Protein AF-A0A7C4EI95-F1 (afdb_monomer_lite)

pLDDT: mean 80.95, std 16.55, range [37.75, 97.25]

Structure (mmCIF, N/CA/C/O backbone):
data_AF-A0A7C4EI95-F1
#
_entry.id   AF-A0A7C4EI95-F1
#
loop_
_atom_site.group_PDB
_atom_site.id
_atom_site.type_symbol
_atom_site.label_atom_id
_atom_site.label_alt_id
_atom_site.label_comp_id
_atom_site.label_asym_id
_atom_site.label_entity_id
_atom_site.label_seq_id
_atom_site.pdbx_PDB_ins_code
_atom_site.Cartn_x
_atom_site.Cartn_y
_atom_site.Cartn_z
_atom_site.occupancy
_atom_site.B_iso_or_equiv
_atom_site.auth_seq_id
_atom_site.auth_comp_id
_atom_site.auth_asym_id
_atom_site.auth_atom_id
_atom_site.pdbx_PDB_model_num
ATOM 1 N N . MET A 1 1 ? -54.968 -6.317 -28.039 1.00 40.84 1 MET A N 1
ATOM 2 C CA . MET A 1 1 ? -53.925 -7.287 -27.626 1.00 40.84 1 MET A CA 1
ATOM 3 C C . MET A 1 1 ? -52.625 -6.511 -27.409 1.00 40.84 1 MET A C 1
ATOM 5 O O . MET A 1 1 ? -51.935 -6.241 -28.371 1.00 40.84 1 MET A O 1
ATOM 9 N N . LYS A 1 2 ? -52.427 -5.801 -26.291 1.00 43.09 2 LYS A N 1
ATOM 10 C CA . LYS A 1 2 ? -51.766 -6.237 -25.038 1.00 43.09 2 LYS A CA 1
ATOM 11 C C . LYS A 1 2 ? -50.598 -7.217 -25.236 1.00 43.09 2 LYS A C 1
ATOM 13 O O . LYS A 1 2 ? -50.858 -8.403 -25.392 1.00 43.09 2 LYS A O 1
ATOM 18 N N . ARG A 1 3 ? -49.360 -6.718 -25.098 1.00 42.88 3 ARG A N 1
ATOM 19 C CA . ARG A 1 3 ? -48.280 -7.311 -24.280 1.00 42.88 3 ARG A CA 1
ATOM 20 C C . ARG A 1 3 ? -47.162 -6.278 -24.051 1.00 42.88 3 ARG A C 1
ATOM 22 O O . ARG A 1 3 ? -46.409 -5.948 -24.955 1.00 42.88 3 ARG A O 1
ATOM 29 N N . PHE A 1 4 ? -47.142 -5.750 -22.828 1.00 41.12 4 PHE A N 1
ATOM 30 C CA . PHE A 1 4 ? -46.061 -4.971 -22.223 1.00 41.12 4 PHE A CA 1
ATOM 31 C C . PHE A 1 4 ? -44.892 -5.917 -21.912 1.00 41.12 4 PHE A C 1
ATOM 33 O O . PHE A 1 4 ? -45.112 -6.951 -21.279 1.00 41.12 4 PHE A O 1
ATOM 40 N N . LEU A 1 5 ? -43.674 -5.565 -22.327 1.00 43.88 5 LEU A N 1
ATOM 41 C CA . LEU A 1 5 ? -42.445 -6.211 -21.869 1.00 43.88 5 LEU A CA 1
ATOM 42 C C . LEU A 1 5 ? -41.938 -5.426 -20.653 1.00 43.88 5 LEU A C 1
ATOM 44 O O . LEU A 1 5 ? -41.543 -4.269 -20.775 1.00 43.88 5 LEU A O 1
ATOM 48 N N . ALA A 1 6 ? -42.023 -6.032 -19.473 1.00 43.47 6 ALA A N 1
ATOM 49 C CA . ALA A 1 6 ? -41.500 -5.469 -18.238 1.00 43.47 6 ALA A CA 1
ATOM 50 C C . ALA A 1 6 ? -40.002 -5.792 -18.121 1.00 43.47 6 ALA A C 1
ATOM 52 O O . ALA A 1 6 ? -39.616 -6.960 -18.091 1.00 43.47 6 ALA A O 1
ATOM 53 N N . CYS A 1 7 ? -39.175 -4.749 -18.045 1.00 39.56 7 CYS A N 1
ATOM 54 C CA . CYS A 1 7 ? -37.781 -4.825 -17.617 1.00 39.56 7 CYS A CA 1
ATOM 55 C C . CYS A 1 7 ? -37.733 -5.256 -16.145 1.00 39.56 7 CYS A C 1
ATOM 57 O O . CYS A 1 7 ? -38.078 -4.477 -15.256 1.00 39.56 7 CYS A O 1
ATOM 59 N N . LEU A 1 8 ? -37.303 -6.490 -15.887 1.00 38.94 8 LEU A N 1
ATOM 60 C CA . LEU A 1 8 ? -36.976 -6.962 -14.545 1.00 38.94 8 LEU A CA 1
ATOM 61 C C . LEU A 1 8 ? -35.565 -6.479 -14.183 1.00 38.94 8 LEU A C 1
ATOM 63 O O . LEU A 1 8 ? -34.560 -7.031 -14.625 1.00 38.94 8 LEU A O 1
ATOM 67 N N . LEU A 1 9 ? -35.512 -5.423 -13.373 1.00 37.81 9 LEU A N 1
ATOM 68 C CA . LEU A 1 9 ? -34.343 -5.026 -12.595 1.00 37.81 9 LEU A CA 1
ATOM 69 C C . LEU A 1 9 ? -34.065 -6.116 -11.551 1.00 37.81 9 LEU A C 1
ATOM 71 O O . LEU A 1 9 ? -34.776 -6.228 -10.553 1.00 37.81 9 LEU A O 1
ATOM 75 N N . VAL A 1 10 ? -33.033 -6.927 -11.777 1.00 39.31 10 VAL A N 1
ATOM 76 C CA . VAL A 1 10 ? -32.498 -7.838 -10.759 1.00 39.31 10 VAL A CA 1
ATOM 77 C C . VAL A 1 10 ? -31.581 -7.021 -9.851 1.00 39.31 10 VAL A C 1
ATOM 79 O O . VAL A 1 10 ? -30.414 -6.786 -10.155 1.00 39.31 10 VAL A O 1
ATOM 82 N N . TYR A 1 11 ? -32.140 -6.541 -8.741 1.00 37.81 11 TYR A N 1
ATOM 83 C CA . TYR A 1 11 ? -31.382 -5.957 -7.639 1.00 37.81 11 TYR A CA 1
ATOM 84 C C . TYR A 1 11 ? -30.589 -7.076 -6.946 1.00 37.81 11 TYR A C 1
ATOM 86 O O . TYR A 1 11 ? -31.148 -7.889 -6.211 1.00 37.81 11 TYR A O 1
ATOM 94 N N . SER A 1 12 ? -29.280 -7.122 -7.186 1.00 38.94 12 SER A N 1
ATOM 95 C CA . SER A 1 12 ? -28.340 -7.909 -6.387 1.00 38.94 12 SER A CA 1
ATOM 96 C C . SER A 1 12 ? -28.208 -7.248 -5.013 1.00 38.94 12 SER A C 1
ATOM 98 O O . SER A 1 12 ? -27.434 -6.308 -4.825 1.00 38.94 12 SER A O 1
ATOM 100 N N . MET A 1 13 ? -29.026 -7.685 -4.053 1.00 37.75 13 MET A N 1
ATOM 101 C CA . MET A 1 13 ? -28.778 -7.382 -2.649 1.00 37.75 13 MET A CA 1
ATOM 102 C C . MET A 1 13 ? -27.526 -8.142 -2.225 1.00 37.75 13 MET A C 1
ATOM 104 O O . MET A 1 13 ? -27.518 -9.372 -2.180 1.00 37.75 13 MET A O 1
ATOM 108 N N . ALA A 1 14 ? -26.468 -7.398 -1.910 1.00 41.88 14 ALA A N 1
ATOM 109 C CA . ALA A 1 14 ? -25.323 -7.933 -1.201 1.00 41.88 14 ALA A CA 1
ATOM 110 C C . ALA A 1 14 ? -25.828 -8.632 0.067 1.00 41.88 14 ALA A C 1
ATOM 112 O O . ALA A 1 14 ? -26.442 -8.002 0.931 1.00 41.88 14 ALA A O 1
ATOM 113 N N . ALA A 1 15 ? -25.583 -9.937 0.148 1.00 41.59 15 ALA A N 1
ATOM 114 C CA . ALA A 1 15 ? -25.800 -10.731 1.339 1.00 41.59 15 ALA A CA 1
ATOM 115 C C . ALA A 1 15 ? -24.883 -10.196 2.447 1.00 41.59 15 ALA A C 1
ATOM 117 O O . ALA A 1 15 ? -23.755 -10.646 2.634 1.00 41.59 15 ALA A O 1
ATOM 118 N N . VAL A 1 16 ? -25.367 -9.199 3.188 1.00 44.56 16 VAL A N 1
ATOM 119 C CA . VAL A 1 16 ? -24.970 -9.027 4.580 1.00 44.56 16 VAL A CA 1
ATOM 120 C C . VAL A 1 16 ? -25.303 -10.364 5.215 1.00 44.56 16 VAL A C 1
ATOM 122 O O . VAL A 1 16 ? -26.467 -10.762 5.201 1.00 44.56 16 VAL A O 1
ATOM 125 N N . GLY A 1 17 ? -24.284 -11.097 5.661 1.00 40.97 17 GLY A N 1
ATOM 126 C CA . GLY A 1 17 ? -24.467 -12.354 6.367 1.00 40.97 17 GLY A CA 1
ATOM 127 C C . GLY A 1 17 ? -25.388 -12.110 7.552 1.00 40.97 17 GLY A C 1
ATOM 128 O O . GLY A 1 17 ? -24.948 -11.652 8.603 1.00 40.97 17 GLY A O 1
ATOM 129 N N . LEU A 1 18 ? -26.681 -12.369 7.358 1.00 43.59 18 LEU A N 1
ATOM 130 C CA . LEU A 1 18 ? -27.642 -12.506 8.429 1.00 43.59 18 LEU A CA 1
ATOM 131 C C . LEU A 1 18 ? -27.162 -13.731 9.189 1.00 43.59 18 LEU A C 1
ATOM 133 O O . LEU A 1 18 ? -27.438 -14.864 8.794 1.00 43.59 18 LEU A O 1
ATOM 137 N N . ALA A 1 19 ? -26.374 -13.494 10.238 1.00 53.81 19 ALA A N 1
ATOM 138 C CA . ALA A 1 19 ? -26.180 -14.473 11.286 1.00 53.81 19 ALA A CA 1
ATOM 139 C C . ALA A 1 19 ? -27.570 -15.041 11.585 1.00 53.81 19 ALA A C 1
ATOM 141 O O . ALA A 1 19 ? -28.489 -14.269 11.883 1.00 53.81 19 ALA A O 1
ATOM 142 N N . GLN A 1 20 ? -27.747 -16.349 11.368 1.00 52.53 20 GLN A N 1
ATOM 143 C CA . GLN A 1 20 ? -29.021 -17.016 11.600 1.00 52.53 20 GLN A CA 1
ATOM 144 C C . GLN A 1 20 ? -29.494 -16.600 12.986 1.00 52.53 20 GLN A C 1
ATOM 146 O O . GLN A 1 20 ? -28.809 -16.862 13.974 1.00 52.53 20 GLN A O 1
ATOM 151 N N . VAL A 1 21 ? -30.617 -15.882 13.045 1.00 53.66 21 VAL A N 1
ATOM 152 C CA . VAL A 1 21 ? -31.208 -15.492 14.321 1.00 53.66 21 VAL A CA 1
ATOM 153 C C . VAL A 1 21 ? -31.472 -16.804 15.053 1.00 53.66 21 VAL A C 1
ATOM 155 O O . VAL A 1 21 ? -32.222 -17.625 14.515 1.00 53.66 21 VAL A O 1
ATOM 158 N N . PRO A 1 22 ? -30.837 -17.057 16.212 1.00 56.56 22 PRO A N 1
ATOM 159 C CA . PRO A 1 22 ? -31.083 -18.290 16.933 1.00 56.56 22 PRO A CA 1
ATOM 160 C C . PRO A 1 22 ? -32.583 -18.365 17.222 1.00 56.56 22 PRO A C 1
ATOM 162 O O . PRO A 1 22 ? -33.178 -17.406 17.715 1.00 56.56 22 PRO A O 1
ATOM 165 N N . ALA A 1 23 ? -33.202 -19.488 16.847 1.00 68.81 23 ALA A N 1
ATOM 166 C CA . ALA A 1 23 ? -34.639 -19.706 17.012 1.00 68.81 23 ALA A CA 1
ATOM 167 C C . ALA A 1 23 ? -35.063 -19.686 18.491 1.00 68.81 23 ALA A C 1
ATOM 169 O O . ALA A 1 23 ? -36.241 -19.509 18.789 1.00 68.81 23 ALA A O 1
ATOM 170 N N . ASP A 1 24 ? -34.097 -19.837 19.402 1.00 83.25 24 ASP A N 1
ATOM 171 C CA . ASP A 1 24 ? -34.271 -19.694 20.839 1.00 83.25 24 ASP A CA 1
ATOM 172 C C . ASP A 1 24 ? -34.137 -18.217 21.271 1.00 83.25 24 ASP A C 1
ATOM 174 O O . ASP A 1 24 ? -33.046 -17.633 21.185 1.00 83.25 24 ASP A O 1
ATOM 178 N N . PRO A 1 25 ? -35.217 -17.602 21.789 1.00 82.56 25 PRO A N 1
ATOM 179 C CA . PRO A 1 25 ? -35.187 -16.252 22.340 1.00 82.56 25 PRO A CA 1
ATOM 180 C C . PRO A 1 25 ? -34.132 -16.055 23.436 1.00 82.56 25 PRO A C 1
ATOM 182 O O . PRO A 1 25 ? -33.609 -14.949 23.560 1.00 82.56 25 PRO A O 1
ATOM 185 N N . ARG A 1 26 ? -33.782 -17.094 24.209 1.00 85.00 26 ARG A N 1
ATOM 186 C CA . ARG A 1 26 ? -32.773 -16.995 25.279 1.00 85.00 26 ARG A CA 1
ATOM 187 C C . ARG A 1 26 ? -31.368 -16.808 24.723 1.00 85.00 26 ARG A C 1
ATOM 189 O O . ARG A 1 26 ? -30.683 -15.877 25.129 1.00 85.00 26 ARG A O 1
ATOM 196 N N . ALA A 1 27 ? -30.990 -17.597 23.719 1.00 78.88 27 ALA A N 1
ATOM 197 C CA . ALA A 1 27 ? -29.708 -17.441 23.032 1.00 78.88 27 ALA A CA 1
ATOM 198 C C . ALA A 1 27 ? -29.569 -16.054 22.375 1.00 78.88 27 ALA A C 1
ATOM 200 O O . ALA A 1 27 ? -28.480 -15.482 22.330 1.00 78.88 27 ALA A O 1
ATOM 201 N N . LYS A 1 28 ? -30.681 -15.475 21.896 1.00 79.12 28 LYS A N 1
ATOM 202 C CA . LYS A 1 28 ? -30.696 -14.104 21.370 1.00 79.12 28 LYS A CA 1
ATOM 203 C C . LYS A 1 28 ? -30.460 -13.060 22.466 1.00 79.12 28 LYS A C 1
ATOM 205 O O . LYS A 1 28 ? -29.712 -12.115 22.229 1.00 79.12 28 LYS A O 1
ATOM 210 N N . VAL A 1 29 ? -31.083 -13.218 23.635 1.00 86.19 29 VAL A N 1
ATOM 211 C CA . VAL A 1 29 ? -30.878 -12.319 24.782 1.00 86.19 29 VAL A CA 1
ATOM 212 C C . VAL A 1 29 ? -29.432 -12.394 25.268 1.00 86.19 29 VAL A C 1
ATOM 214 O O . VAL A 1 29 ? -28.789 -11.356 25.356 1.00 86.19 29 VAL A O 1
ATOM 217 N N . GLU A 1 30 ? -28.876 -13.592 25.453 1.00 85.81 30 GLU A N 1
ATOM 218 C CA . GLU A 1 30 ? -27.479 -13.770 25.880 1.00 85.81 30 GLU A CA 1
ATOM 219 C C . GLU A 1 30 ? -26.479 -13.155 24.885 1.00 85.81 30 GLU A C 1
ATOM 221 O O . GLU A 1 30 ? -25.520 -12.486 25.279 1.00 85.81 30 GLU A O 1
ATOM 226 N N . ALA A 1 31 ? -26.709 -13.327 23.577 1.00 79.00 31 ALA A N 1
ATOM 227 C CA . ALA A 1 31 ? -25.876 -12.710 22.546 1.00 79.00 31 ALA A CA 1
ATOM 228 C C . ALA A 1 31 ? -25.955 -11.172 22.575 1.00 79.00 31 ALA A C 1
ATOM 230 O O . ALA A 1 31 ? -24.935 -10.499 22.407 1.00 79.00 31 ALA A O 1
ATOM 231 N N . LEU A 1 32 ? -27.146 -10.610 22.811 1.00 84.00 32 LEU A N 1
ATOM 232 C CA . LEU A 1 32 ? -27.346 -9.165 22.931 1.00 84.00 32 LEU A CA 1
ATOM 233 C C . LEU A 1 32 ? -26.728 -8.603 24.214 1.00 84.00 32 LEU A C 1
ATOM 235 O O . LEU A 1 32 ? -26.062 -7.576 24.145 1.00 84.00 32 LEU A O 1
ATOM 239 N N . GLU A 1 33 ? -26.878 -9.273 25.355 1.00 88.25 33 GLU A N 1
ATOM 240 C CA . GLU A 1 33 ? -26.253 -8.875 26.623 1.00 88.25 33 GLU A CA 1
ATOM 241 C C . GLU A 1 33 ? -24.726 -8.873 26.514 1.00 88.25 33 GLU A C 1
ATOM 243 O O . GLU A 1 33 ? -24.068 -7.911 26.919 1.00 88.25 33 GLU A O 1
ATOM 248 N N . LYS A 1 34 ? -24.149 -9.903 25.880 1.00 83.12 34 LYS A N 1
ATOM 249 C CA . LYS A 1 34 ? -22.711 -9.954 25.597 1.00 83.12 34 LYS A CA 1
ATOM 250 C C . LYS A 1 34 ? -22.268 -8.786 24.713 1.00 83.12 34 LYS A C 1
ATOM 252 O O . LYS A 1 34 ? -21.248 -8.161 25.002 1.00 83.12 34 LYS A O 1
ATOM 257 N N . ARG A 1 35 ? -23.046 -8.464 23.674 1.00 79.00 35 ARG A N 1
ATOM 258 C CA . ARG A 1 35 ? -22.770 -7.335 22.777 1.00 79.00 35 ARG A CA 1
ATOM 259 C C . ARG A 1 35 ? -22.873 -5.991 23.500 1.00 79.00 35 ARG A C 1
ATOM 261 O O . ARG A 1 35 ? -22.011 -5.144 23.296 1.00 79.00 35 ARG A O 1
ATOM 268 N N . ILE A 1 36 ? -23.883 -5.802 24.352 1.00 80.56 36 ILE A N 1
ATOM 269 C CA . ILE A 1 36 ? -24.049 -4.594 25.175 1.00 80.56 36 ILE A CA 1
ATOM 270 C C . ILE A 1 36 ? -22.837 -4.422 26.087 1.00 80.56 36 ILE A C 1
ATOM 272 O O . ILE A 1 36 ? -22.217 -3.366 26.059 1.00 80.56 36 ILE A O 1
ATOM 276 N N . LYS A 1 37 ? -22.427 -5.469 26.809 1.00 79.69 37 LYS A N 1
ATOM 277 C CA . LYS A 1 37 ? -21.259 -5.408 27.695 1.00 79.69 37 LYS A CA 1
ATOM 278 C C . LYS A 1 37 ? -19.966 -5.063 26.946 1.00 79.69 37 LYS A C 1
ATOM 280 O O . LYS A 1 37 ? -19.178 -4.252 27.421 1.00 79.69 37 LYS A O 1
ATOM 285 N N . GLN A 1 38 ? -19.744 -5.641 25.765 1.00 72.81 38 GLN A N 1
ATOM 286 C CA . GLN A 1 38 ? -18.583 -5.299 24.934 1.00 72.81 38 GLN A CA 1
ATOM 287 C C . GLN A 1 38 ? -18.623 -3.843 24.454 1.00 72.81 38 GLN A C 1
ATOM 289 O O . GLN A 1 38 ? -17.597 -3.165 24.470 1.00 72.81 38 GLN A O 1
ATOM 294 N N . LEU A 1 39 ? -19.798 -3.347 24.057 1.00 75.00 39 LEU A N 1
ATOM 295 C CA . LEU A 1 39 ? -19.984 -1.943 23.689 1.00 75.00 39 LEU A CA 1
ATOM 296 C C . LEU A 1 39 ? -19.759 -1.015 24.890 1.00 75.00 39 LEU A C 1
ATOM 298 O O . LEU A 1 39 ? -19.136 0.028 24.730 1.00 75.00 39 LEU A O 1
ATOM 302 N N . GLU A 1 40 ? -20.199 -1.398 26.090 1.00 76.12 40 GLU A N 1
ATOM 303 C CA . GLU A 1 40 ? -19.928 -0.666 27.331 1.00 76.12 40 GLU A CA 1
ATOM 304 C C . GLU A 1 40 ? -18.433 -0.636 27.660 1.00 76.12 40 GLU A C 1
ATOM 306 O O . GLU A 1 40 ? -17.914 0.413 28.024 1.00 76.12 40 GLU A O 1
ATOM 311 N N . GLU A 1 41 ? -17.711 -1.746 27.496 1.00 75.62 41 GLU A N 1
ATOM 312 C CA . GLU A 1 41 ? -16.255 -1.791 27.677 1.00 75.62 41 GLU A CA 1
ATOM 313 C C . GLU A 1 41 ? -15.521 -0.925 26.641 1.00 75.6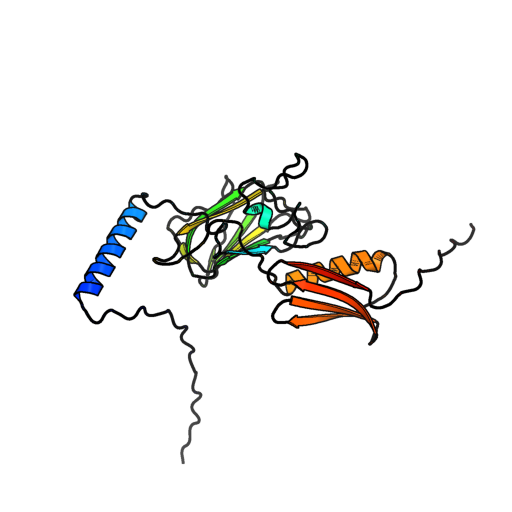2 41 GLU A C 1
ATOM 315 O O . GLU A 1 41 ? -14.549 -0.251 26.989 1.00 75.62 41 GLU A O 1
ATOM 320 N N . GLN A 1 42 ? -15.998 -0.884 25.392 1.00 67.31 42 GLN A N 1
ATOM 321 C CA . GLN A 1 42 ? -15.494 0.027 24.356 1.00 67.31 42 GLN A CA 1
ATOM 322 C C . GLN A 1 42 ? -15.778 1.497 24.699 1.00 67.31 42 GLN A C 1
ATOM 324 O O . GLN A 1 42 ? -14.877 2.328 24.611 1.00 67.31 42 GLN A O 1
ATOM 329 N N . LEU A 1 43 ? -16.996 1.816 25.147 1.00 67.94 43 LEU A N 1
ATOM 330 C CA . LEU A 1 43 ? -17.406 3.160 25.577 1.00 67.94 43 LEU A CA 1
ATOM 331 C C . LEU A 1 43 ? -16.644 3.632 26.822 1.00 67.94 43 LEU A C 1
ATOM 333 O O . LEU A 1 43 ? -16.289 4.802 26.920 1.00 67.94 43 LEU A O 1
ATOM 337 N N . GLN A 1 44 ? -16.348 2.722 27.751 1.00 75.62 44 GLN A N 1
ATOM 338 C CA . GLN A 1 44 ? -15.527 2.982 28.937 1.00 75.62 44 GLN A CA 1
ATOM 339 C C . GLN A 1 44 ? -14.019 3.030 28.624 1.00 75.62 44 GLN A C 1
ATOM 341 O O . GLN A 1 44 ? -13.221 3.224 29.540 1.00 75.62 44 GLN A O 1
ATOM 346 N N . GLY A 1 45 ? -13.610 2.821 27.365 1.00 60.94 45 GLY A N 1
ATOM 347 C CA . GLY A 1 45 ? -12.205 2.829 26.944 1.00 60.94 45 GLY A CA 1
ATOM 348 C C . GLY A 1 45 ? -11.376 1.644 27.456 1.00 60.94 45 GLY A C 1
ATOM 349 O O . GLY A 1 45 ? -10.149 1.711 27.451 1.00 60.94 45 GLY A O 1
ATOM 350 N N . LYS A 1 46 ? -12.017 0.562 27.917 1.00 66.75 46 LYS A N 1
ATOM 351 C CA . LYS A 1 46 ? -11.335 -0.654 28.394 1.00 66.75 46 LYS A CA 1
ATOM 352 C C . LYS A 1 46 ? -10.842 -1.531 27.247 1.00 66.75 46 LYS A C 1
ATOM 354 O O . LYS A 1 46 ? -9.792 -2.157 27.371 1.00 66.75 46 LYS A O 1
ATOM 359 N N . ALA A 1 47 ? -11.575 -1.576 26.135 1.00 73.50 47 ALA A N 1
ATOM 360 C CA . ALA A 1 47 ? -11.098 -2.227 24.921 1.00 73.50 47 ALA A CA 1
ATOM 361 C C . ALA A 1 47 ? -10.122 -1.288 24.200 1.00 73.50 47 ALA A C 1
ATOM 363 O O . ALA A 1 47 ? -10.518 -0.220 23.740 1.00 73.50 47 ALA A O 1
ATOM 364 N N . GLN A 1 48 ? -8.848 -1.671 24.107 1.00 85.38 48 GLN A N 1
ATOM 365 C CA . GLN A 1 48 ? -7.866 -0.873 23.376 1.00 85.38 48 GLN A CA 1
ATOM 366 C C . GLN A 1 48 ? -8.029 -1.087 21.864 1.00 85.38 48 GLN A C 1
ATOM 368 O O . GLN A 1 48 ? -8.147 -2.237 21.427 1.00 85.38 48 GLN A O 1
ATOM 373 N N . PRO A 1 49 ? -8.036 -0.014 21.053 1.00 92.38 49 PRO A N 1
ATOM 374 C CA . PRO A 1 49 ? -8.042 -0.151 19.608 1.00 92.38 49 PRO A CA 1
ATOM 375 C C . PRO A 1 49 ? -6.739 -0.801 19.142 1.00 92.38 49 PRO A C 1
ATOM 377 O O . PRO A 1 49 ? -5.665 -0.565 19.697 1.00 92.38 49 PRO A O 1
ATOM 380 N N . VAL A 1 50 ? -6.829 -1.598 18.086 1.00 94.88 50 VAL A N 1
ATOM 381 C CA . VAL A 1 50 ? -5.678 -2.263 17.468 1.00 94.88 50 VAL A CA 1
ATOM 382 C C . VAL A 1 50 ? -5.272 -1.527 16.199 1.00 94.88 50 VAL A C 1
ATOM 384 O O . VAL A 1 50 ? -6.114 -0.897 15.559 1.00 94.88 50 VAL A O 1
ATOM 387 N N . ASN A 1 51 ? -3.996 -1.610 15.811 1.00 96.62 51 ASN A N 1
ATOM 388 C CA . ASN A 1 51 ? -3.551 -1.101 14.514 1.00 96.62 51 ASN A CA 1
ATOM 389 C C . ASN A 1 51 ? -4.026 -2.057 13.409 1.00 96.62 51 ASN A C 1
ATOM 391 O O . ASN A 1 51 ? -3.378 -3.058 13.112 1.00 96.62 51 ASN A O 1
ATOM 395 N N . LEU A 1 52 ? -5.175 -1.748 12.815 1.00 97.00 52 LEU A N 1
ATOM 396 C CA . LEU A 1 52 ? -5.835 -2.496 11.749 1.00 97.00 52 LEU A CA 1
ATOM 397 C C . LEU A 1 52 ? -4.938 -2.646 10.514 1.00 97.00 52 LEU A C 1
ATOM 399 O O . LEU A 1 52 ? -4.985 -3.691 9.868 1.00 97.00 52 LEU A O 1
ATOM 403 N N . GLY A 1 53 ? -4.082 -1.655 10.231 1.00 96.00 53 GLY A N 1
ATOM 404 C CA . GLY A 1 53 ? -3.081 -1.712 9.158 1.00 96.00 53 GLY A CA 1
ATOM 405 C C . GLY A 1 53 ? -1.977 -2.751 9.389 1.00 96.00 53 GLY A C 1
ATOM 406 O O . GLY A 1 53 ? -1.285 -3.117 8.448 1.00 96.00 53 GLY A O 1
ATOM 407 N N . ARG A 1 54 ? -1.847 -3.275 10.616 1.00 96.62 54 ARG A N 1
ATOM 408 C CA . ARG A 1 54 ? -0.896 -4.329 11.010 1.00 96.62 54 ARG A CA 1
ATOM 409 C C . ARG A 1 54 ? -1.603 -5.626 11.383 1.00 96.62 54 ARG A C 1
ATOM 411 O O . ARG A 1 54 ? -1.314 -6.265 12.400 1.00 96.62 54 ARG A O 1
ATOM 418 N N . THR A 1 55 ? -2.579 -6.007 10.568 1.00 97.06 55 THR A N 1
ATOM 419 C CA . THR A 1 55 ? -3.312 -7.259 10.738 1.00 97.06 55 THR A CA 1
ATOM 420 C C . THR A 1 55 ? -3.349 -8.053 9.443 1.00 97.06 55 THR A C 1
ATOM 422 O O . THR A 1 55 ? -3.281 -7.501 8.348 1.00 97.06 55 THR A O 1
ATOM 425 N N . SER A 1 56 ? -3.564 -9.362 9.557 1.00 96.38 56 SER A N 1
ATOM 426 C CA . SER A 1 56 ? -3.806 -10.244 8.413 1.00 96.38 56 SER A CA 1
ATOM 427 C C . SER A 1 56 ? -5.104 -9.943 7.657 1.00 96.38 56 SER A C 1
ATOM 429 O O . SER A 1 56 ? -5.383 -10.641 6.691 1.00 96.38 56 SER A O 1
ATOM 431 N N . LEU A 1 57 ? -5.918 -8.987 8.115 1.00 96.31 57 LEU A N 1
ATOM 432 C CA . LEU A 1 57 ? -7.119 -8.523 7.416 1.00 96.31 57 LEU A CA 1
ATOM 433 C C . LEU A 1 57 ? -6.809 -7.381 6.448 1.00 96.31 57 LEU A C 1
ATOM 435 O O . LEU A 1 57 ? -7.663 -7.044 5.636 1.00 96.31 57 LEU A O 1
ATOM 439 N N . ALA A 1 58 ? -5.633 -6.761 6.564 1.00 97.25 58 ALA A N 1
ATOM 440 C CA . ALA A 1 58 ? -5.241 -5.617 5.764 1.00 97.25 58 ALA A CA 1
ATOM 441 C C . ALA A 1 58 ? -4.414 -6.041 4.545 1.00 97.25 58 ALA A C 1
ATOM 443 O O . ALA A 1 58 ? -3.518 -6.890 4.625 1.00 97.25 58 ALA A O 1
ATOM 444 N N . SER A 1 59 ? -4.697 -5.398 3.418 1.00 96.25 59 SER A N 1
ATOM 445 C CA . SER A 1 59 ? -3.872 -5.427 2.214 1.00 96.25 59 SER A CA 1
ATOM 446 C C . SER A 1 59 ? -3.518 -3.995 1.824 1.00 96.25 59 SER A C 1
ATOM 448 O O . SER A 1 59 ? -4.388 -3.130 1.837 1.00 96.25 59 SER A O 1
ATOM 450 N N . VAL A 1 60 ? -2.257 -3.724 1.498 1.00 96.12 60 VAL A N 1
ATOM 451 C CA . VAL A 1 60 ? -1.756 -2.368 1.261 1.00 96.12 60 VAL A CA 1
ATOM 452 C C . VAL A 1 60 ? -1.208 -2.187 -0.141 1.00 96.12 60 VAL A C 1
ATOM 454 O O . VAL A 1 60 ? -0.565 -3.072 -0.701 1.00 96.12 60 VAL A O 1
ATOM 457 N N . SER A 1 61 ? -1.445 -1.013 -0.704 1.00 95.06 61 SER A N 1
ATOM 458 C CA . SER A 1 61 ? -0.897 -0.577 -1.985 1.00 95.06 61 SER A CA 1
ATOM 459 C C . SER A 1 61 ? -0.440 0.872 -1.888 1.00 95.06 61 SER A C 1
ATOM 461 O O . SER A 1 61 ? -0.806 1.597 -0.961 1.00 95.06 61 SER A O 1
ATOM 463 N N . ALA A 1 62 ? 0.367 1.296 -2.850 1.00 94.25 62 ALA A N 1
ATOM 464 C CA . ALA A 1 62 ? 0.810 2.675 -2.972 1.00 94.25 62 ALA A CA 1
ATOM 465 C C . ALA A 1 62 ? 0.798 3.107 -4.435 1.00 94.25 62 ALA A C 1
ATOM 467 O O . ALA A 1 62 ? 0.814 2.266 -5.333 1.00 94.25 62 ALA A O 1
ATOM 468 N N . SER A 1 63 ? 0.809 4.410 -4.689 1.00 91.75 63 SER A N 1
ATOM 469 C CA . SER A 1 63 ? 0.939 4.980 -6.034 1.00 91.75 63 SER A CA 1
ATOM 470 C C . SER A 1 63 ? 2.233 4.566 -6.731 1.00 91.75 63 SER A C 1
ATOM 472 O O . SER A 1 63 ? 2.236 4.319 -7.939 1.00 91.75 63 SER A O 1
ATOM 474 N N . SER A 1 64 ? 3.328 4.506 -5.976 1.00 89.38 64 SER A N 1
ATOM 475 C CA . SER A 1 64 ? 4.668 4.183 -6.457 1.00 89.38 64 SER A CA 1
ATOM 476 C C . SER A 1 64 ? 5.603 3.844 -5.291 1.00 89.38 64 SER A C 1
ATOM 478 O O . SER A 1 64 ? 5.258 4.030 -4.125 1.00 89.38 64 SER A O 1
ATOM 480 N N . VAL A 1 65 ? 6.813 3.392 -5.617 1.00 89.12 65 VAL A N 1
ATOM 481 C CA . VAL A 1 65 ? 7.950 3.269 -4.697 1.00 89.12 65 VAL A CA 1
ATOM 482 C C . VAL A 1 65 ? 9.186 3.819 -5.413 1.00 89.12 65 VAL A C 1
ATOM 484 O O . VAL A 1 65 ? 9.337 3.612 -6.615 1.00 89.12 65 VAL A O 1
ATOM 487 N N . ASN A 1 66 ? 10.051 4.542 -4.706 1.00 85.00 66 ASN A N 1
ATOM 488 C CA . ASN A 1 66 ? 11.293 5.089 -5.244 1.00 85.00 66 ASN A CA 1
ATOM 489 C C . ASN A 1 66 ? 12.286 3.979 -5.621 1.00 85.00 66 ASN A C 1
ATOM 491 O O . ASN A 1 66 ? 12.422 2.984 -4.908 1.00 85.00 66 ASN A O 1
ATOM 495 N N . GLY A 1 67 ? 13.037 4.182 -6.705 1.00 79.94 67 GLY A N 1
ATOM 496 C CA . GLY A 1 67 ? 13.821 3.110 -7.324 1.00 79.94 67 GLY A CA 1
ATOM 497 C C . GLY A 1 67 ? 12.888 2.135 -8.036 1.00 79.94 67 GLY A C 1
ATOM 498 O O . GLY A 1 67 ? 11.913 2.600 -8.603 1.00 79.94 67 GLY A O 1
ATOM 499 N N . SER A 1 68 ? 13.142 0.824 -7.904 1.00 70.31 68 SER A N 1
ATOM 500 C CA . SER A 1 68 ? 12.546 -0.305 -8.656 1.00 70.31 68 SER A CA 1
ATOM 501 C C . SER A 1 68 ? 11.011 -0.407 -8.747 1.00 70.31 68 SER A C 1
ATOM 503 O O . SER A 1 68 ? 10.512 -1.399 -9.279 1.00 70.31 68 SER A O 1
ATOM 505 N N . ARG A 1 69 ? 10.262 0.491 -8.096 1.00 75.75 69 ARG A N 1
ATOM 506 C CA . ARG A 1 69 ? 8.795 0.506 -7.922 1.00 75.75 69 ARG A CA 1
ATOM 507 C C . ARG A 1 69 ? 8.146 -0.742 -7.325 1.00 75.75 69 ARG A C 1
ATOM 509 O O . ARG A 1 69 ? 6.943 -0.725 -7.075 1.00 75.75 69 ARG A O 1
ATOM 516 N N . ALA A 1 70 ? 8.913 -1.792 -7.046 1.00 83.00 70 ALA A N 1
ATOM 517 C CA . ALA A 1 70 ? 8.449 -2.980 -6.351 1.00 83.00 70 ALA A CA 1
ATOM 518 C C . ALA A 1 70 ? 7.884 -2.602 -4.971 1.00 83.00 70 ALA A C 1
ATOM 520 O O . ALA A 1 70 ? 8.567 -1.987 -4.148 1.00 83.00 70 ALA A O 1
ATOM 521 N N . LEU A 1 71 ? 6.618 -2.950 -4.727 1.00 86.00 71 LEU A N 1
ATOM 522 C CA . LEU A 1 71 ? 5.920 -2.608 -3.483 1.00 86.00 71 LEU A CA 1
ATOM 523 C C . LEU A 1 71 ? 6.525 -3.317 -2.259 1.00 86.00 71 LEU A C 1
ATOM 525 O O . LEU A 1 71 ? 6.432 -2.793 -1.149 1.00 86.00 71 LEU A O 1
ATOM 529 N N . ASP A 1 72 ? 7.162 -4.472 -2.472 1.00 86.56 72 ASP A N 1
ATOM 530 C CA . ASP A 1 72 ? 7.870 -5.288 -1.479 1.00 86.56 72 ASP A CA 1
ATOM 531 C C . ASP A 1 72 ? 9.350 -4.914 -1.314 1.00 86.56 72 ASP A C 1
ATOM 533 O O . ASP A 1 72 ? 10.088 -5.624 -0.629 1.00 86.56 72 ASP A O 1
ATOM 537 N N . ASN A 1 73 ? 9.807 -3.813 -1.922 1.00 88.75 73 ASN A N 1
ATOM 538 C CA . ASN A 1 73 ? 11.188 -3.363 -1.795 1.00 88.75 73 ASN A CA 1
ATOM 539 C C . ASN A 1 73 ? 11.562 -3.186 -0.313 1.00 88.75 73 ASN A C 1
ATOM 541 O O . ASN A 1 73 ? 10.969 -2.379 0.402 1.00 88.75 73 ASN A O 1
ATOM 545 N N . THR A 1 74 ? 12.585 -3.907 0.142 1.00 90.38 74 THR A N 1
ATOM 546 C CA . THR A 1 74 ? 12.969 -3.933 1.558 1.00 90.38 74 THR A CA 1
ATOM 547 C C . THR A 1 74 ? 13.560 -2.615 2.053 1.00 90.38 74 THR A C 1
ATOM 549 O O . THR A 1 74 ? 13.697 -2.440 3.254 1.00 90.38 74 THR A O 1
ATOM 552 N N . PHE A 1 75 ? 13.923 -1.677 1.180 1.00 91.31 75 PHE A N 1
ATOM 553 C CA . PHE A 1 75 ? 14.490 -0.383 1.562 1.00 91.31 75 PHE A CA 1
ATOM 554 C C . PHE A 1 75 ? 13.439 0.729 1.594 1.00 91.31 75 PHE A C 1
ATOM 556 O O . PHE A 1 75 ? 13.473 1.569 2.487 1.00 91.31 75 PHE A O 1
ATOM 563 N N . TYR A 1 76 ? 12.511 0.743 0.633 1.00 92.62 76 TYR A N 1
ATOM 564 C CA . TYR A 1 76 ? 11.595 1.874 0.407 1.00 92.62 76 TYR A CA 1
ATOM 565 C C . TYR A 1 76 ? 10.130 1.477 0.184 1.00 92.62 76 TYR A C 1
ATOM 567 O O . TYR A 1 76 ? 9.308 2.343 -0.123 1.00 92.62 76 TYR A O 1
ATOM 575 N N . GLY A 1 77 ? 9.807 0.185 0.264 1.00 93.19 77 GLY A N 1
ATOM 576 C CA . GLY A 1 77 ? 8.489 -0.363 -0.037 1.00 93.19 77 GLY A CA 1
ATOM 577 C C . GLY A 1 77 ? 7.403 0.093 0.933 1.00 93.19 77 GLY A C 1
ATOM 578 O O . GLY A 1 77 ? 7.669 0.548 2.044 1.00 93.19 77 GLY A O 1
ATOM 579 N N . ILE A 1 78 ? 6.144 -0.060 0.520 1.00 95.12 78 ILE A N 1
ATOM 580 C CA . ILE A 1 78 ? 4.990 0.406 1.303 1.00 95.12 78 ILE A CA 1
ATOM 581 C C . ILE A 1 78 ? 4.834 -0.342 2.636 1.00 95.12 78 ILE A C 1
ATOM 583 O O . ILE A 1 78 ? 4.330 0.221 3.604 1.00 95.12 78 ILE A O 1
ATOM 587 N N . LEU A 1 79 ? 5.302 -1.593 2.718 1.00 95.62 79 LEU A N 1
ATOM 588 C CA . LEU A 1 79 ? 5.246 -2.389 3.950 1.00 95.62 79 LEU A CA 1
ATOM 589 C C . LEU A 1 79 ? 6.052 -1.771 5.100 1.00 95.62 79 LEU A C 1
ATOM 591 O O . LEU A 1 79 ? 5.710 -1.994 6.259 1.00 95.62 79 LEU A O 1
ATOM 595 N N . ASN A 1 80 ? 7.062 -0.956 4.789 1.00 95.81 80 ASN A N 1
ATOM 596 C CA . ASN A 1 80 ? 7.899 -0.291 5.785 1.00 95.81 80 ASN A CA 1
ATOM 597 C C . ASN A 1 80 ? 7.139 0.784 6.579 1.00 95.81 80 ASN A C 1
ATOM 599 O O . ASN A 1 80 ? 7.616 1.190 7.626 1.00 95.81 80 ASN A O 1
ATOM 603 N N . CYS A 1 81 ? 5.962 1.227 6.113 1.00 95.25 81 CYS A N 1
ATOM 604 C CA . CYS A 1 81 ? 5.066 2.101 6.881 1.00 95.25 81 CYS A CA 1
ATOM 605 C C . CYS A 1 81 ? 4.206 1.373 7.917 1.00 95.25 81 CYS A C 1
ATOM 607 O O . CYS A 1 81 ? 3.379 2.010 8.565 1.00 95.25 81 CYS A O 1
ATOM 609 N N . PHE A 1 82 ? 4.313 0.049 8.000 1.00 96.50 82 PHE A N 1
ATOM 610 C CA . PHE A 1 82 ? 3.477 -0.792 8.852 1.00 96.50 82 PHE A CA 1
ATOM 611 C C . PHE A 1 82 ? 4.335 -1.733 9.699 1.00 96.50 82 PHE A C 1
ATOM 613 O O . PHE A 1 82 ? 3.869 -2.791 10.130 1.00 96.50 82 PHE A O 1
ATOM 620 N N . ASP A 1 83 ? 5.606 -1.403 9.912 1.00 94.44 83 ASP A N 1
ATOM 621 C CA . ASP A 1 83 ? 6.559 -2.271 10.594 1.00 94.44 83 ASP A CA 1
ATOM 622 C C . ASP A 1 83 ? 6.802 -1.877 12.061 1.00 94.44 83 ASP A C 1
ATOM 624 O O . ASP A 1 83 ? 7.381 -2.682 12.790 1.00 94.44 83 ASP A O 1
ATOM 628 N N . ASP A 1 84 ? 6.268 -0.738 12.530 1.00 93.31 84 ASP A N 1
ATOM 629 C CA . ASP A 1 84 ? 6.551 -0.130 13.841 1.00 93.31 84 ASP A CA 1
ATOM 630 C C . ASP A 1 84 ? 8.056 0.111 14.083 1.00 93.31 84 ASP A C 1
ATOM 632 O O . ASP A 1 84 ? 8.586 -0.121 15.173 1.00 93.31 84 ASP A O 1
ATOM 636 N N . GLY A 1 85 ? 8.781 0.573 13.067 1.00 92.50 85 GLY A N 1
ATOM 637 C CA . GLY A 1 85 ? 10.191 0.915 13.219 1.00 92.50 85 GLY A CA 1
ATOM 638 C C . GLY A 1 85 ? 11.132 -0.297 13.219 1.00 92.50 85 GLY A C 1
ATOM 639 O O . GLY A 1 85 ? 12.267 -0.186 13.693 1.00 92.50 85 GLY A O 1
ATOM 640 N N . ALA A 1 86 ? 10.683 -1.454 12.721 1.00 93.69 86 ALA A N 1
ATOM 641 C CA . ALA A 1 86 ? 11.409 -2.722 12.823 1.00 93.69 86 ALA A CA 1
ATOM 642 C C . ALA A 1 86 ? 12.396 -3.013 11.672 1.00 93.69 86 ALA A C 1
ATOM 644 O O . ALA A 1 86 ? 13.299 -3.835 11.849 1.00 93.69 86 ALA A O 1
ATOM 645 N N . ASN A 1 87 ? 12.276 -2.371 10.507 1.00 92.69 87 ASN A N 1
ATOM 646 C CA . ASN A 1 87 ? 13.140 -2.619 9.352 1.00 92.69 87 ASN A CA 1
ATOM 647 C C . ASN A 1 87 ? 14.510 -1.921 9.443 1.00 92.69 87 ASN A C 1
ATOM 649 O O . ASN A 1 87 ? 14.730 -0.820 8.929 1.00 92.69 87 ASN A O 1
ATOM 653 N N . TRP A 1 88 ? 15.464 -2.612 10.064 1.00 93.81 88 TRP A N 1
ATOM 654 C CA . TRP A 1 88 ? 16.870 -2.214 10.130 1.00 93.81 88 TRP A CA 1
ATOM 655 C C . TRP A 1 88 ? 17.736 -3.158 9.298 1.00 93.81 88 TRP A C 1
ATOM 657 O O . TRP A 1 88 ? 17.714 -4.372 9.495 1.00 93.81 88 TRP A O 1
ATOM 667 N N . GLN A 1 89 ? 18.552 -2.604 8.402 1.00 90.12 89 GLN A N 1
ATOM 668 C CA . GLN A 1 89 ? 19.494 -3.370 7.582 1.00 90.12 89 GLN A CA 1
ATOM 669 C C . GLN A 1 89 ? 20.864 -2.707 7.633 1.00 90.12 89 GLN A C 1
ATOM 671 O O . GLN A 1 89 ? 20.991 -1.519 7.353 1.00 90.12 89 GLN A O 1
ATOM 676 N N . ASN A 1 90 ? 21.900 -3.463 8.007 1.00 92.06 90 ASN A N 1
ATOM 677 C CA . ASN A 1 90 ? 23.269 -2.949 8.150 1.00 92.06 90 ASN A CA 1
ATOM 678 C C . ASN A 1 90 ? 23.355 -1.670 9.011 1.00 92.06 90 ASN A C 1
ATOM 680 O O . ASN A 1 90 ? 24.099 -0.748 8.688 1.00 92.06 90 ASN A O 1
ATOM 684 N N . ASN A 1 91 ? 22.573 -1.610 10.099 1.00 91.88 91 ASN A N 1
ATOM 685 C CA . ASN A 1 91 ? 22.461 -0.453 11.001 1.00 91.88 91 ASN A CA 1
ATOM 686 C C . ASN A 1 91 ? 21.896 0.832 10.353 1.00 91.88 91 ASN A C 1
ATOM 688 O O . ASN A 1 91 ? 22.017 1.920 10.911 1.00 91.88 91 ASN A O 1
ATOM 692 N N . ILE A 1 92 ? 21.264 0.710 9.186 1.00 90.38 92 ILE A N 1
ATOM 693 C CA . ILE A 1 92 ? 20.500 1.773 8.539 1.00 90.38 92 ILE A CA 1
ATOM 694 C C . ILE A 1 92 ? 19.018 1.464 8.741 1.00 90.38 92 ILE A C 1
ATOM 696 O O . ILE A 1 92 ? 18.557 0.350 8.480 1.00 90.38 92 ILE A O 1
ATOM 700 N N . ASN A 1 93 ? 18.282 2.455 9.234 1.00 90.75 93 ASN A N 1
ATOM 701 C CA . ASN A 1 93 ? 16.841 2.373 9.398 1.00 90.75 93 ASN A CA 1
ATOM 702 C C . ASN A 1 93 ? 16.161 2.641 8.039 1.00 90.75 93 ASN A C 1
ATOM 704 O O . ASN A 1 93 ? 16.374 3.696 7.436 1.00 90.75 93 ASN A O 1
ATOM 708 N N . TYR A 1 94 ? 15.351 1.683 7.587 1.00 92.31 94 TYR A N 1
ATOM 709 C CA . TYR A 1 94 ? 14.543 1.730 6.366 1.00 92.31 94 TYR A CA 1
ATOM 710 C C . TYR A 1 94 ? 13.034 1.651 6.674 1.00 92.31 94 TYR A C 1
ATOM 712 O O . TYR A 1 94 ? 12.248 1.181 5.858 1.00 92.31 94 TYR A O 1
ATOM 720 N N . THR A 1 95 ? 12.613 2.107 7.855 1.00 93.06 95 THR A N 1
ATOM 721 C CA . THR A 1 95 ? 11.228 2.085 8.364 1.00 93.06 95 THR A CA 1
ATOM 722 C C . THR A 1 95 ? 10.442 3.260 7.787 1.00 93.06 95 THR A C 1
ATOM 724 O O . THR A 1 95 ? 10.004 4.173 8.490 1.00 93.06 95 THR A O 1
ATOM 727 N N . TYR A 1 96 ? 10.425 3.331 6.460 1.00 93.88 96 TYR A N 1
ATOM 728 C CA . TYR A 1 96 ? 9.677 4.320 5.712 1.00 93.88 96 TYR A CA 1
ATOM 729 C C . TYR A 1 96 ? 9.376 3.837 4.298 1.00 93.88 96 TYR A C 1
ATOM 731 O O . TYR A 1 96 ? 10.179 3.163 3.649 1.00 93.88 96 TYR A O 1
ATOM 739 N N . TRP A 1 97 ? 8.230 4.270 3.794 1.00 94.44 97 TRP A N 1
ATOM 740 C CA . TRP A 1 97 ? 7.939 4.302 2.372 1.00 94.44 97 TRP A CA 1
ATOM 741 C C . TRP A 1 97 ? 8.542 5.564 1.758 1.00 94.44 97 TRP A C 1
ATOM 743 O O . TRP A 1 97 ? 8.485 6.650 2.344 1.00 94.44 97 TRP A O 1
ATOM 753 N N . LEU A 1 98 ? 9.106 5.434 0.559 1.00 93.19 98 LEU A N 1
ATOM 754 C CA . LEU A 1 98 ? 9.551 6.561 -0.254 1.00 93.19 98 LEU A CA 1
ATOM 755 C C . LEU A 1 98 ? 8.859 6.481 -1.616 1.00 93.19 98 LEU A C 1
ATOM 757 O O . LEU A 1 98 ? 9.045 5.504 -2.336 1.00 93.19 98 LEU A O 1
ATOM 761 N N . SER A 1 99 ? 8.071 7.491 -1.976 1.00 91.94 99 SER A N 1
ATOM 762 C CA . SER A 1 99 ? 7.410 7.570 -3.291 1.00 91.94 99 SER A CA 1
ATOM 763 C C . SER A 1 99 ? 8.384 7.953 -4.415 1.00 91.94 99 SER A C 1
ATOM 765 O O . SER A 1 99 ? 9.453 8.510 -4.166 1.00 91.94 99 SER A O 1
ATOM 767 N N . GLY A 1 100 ? 8.000 7.669 -5.659 1.00 87.38 100 GLY A N 1
ATOM 768 C CA . GLY A 1 100 ? 8.766 7.883 -6.889 1.00 87.38 100 GLY A CA 1
ATOM 769 C C . GLY A 1 100 ? 8.619 9.269 -7.531 1.00 87.38 100 GLY A C 1
ATOM 770 O O . GLY A 1 100 ? 8.808 9.382 -8.744 1.00 87.38 100 GLY A O 1
ATOM 771 N N . GLY A 1 101 ? 8.280 10.300 -6.749 1.00 83.38 101 GLY A N 1
ATOM 772 C CA . GLY A 1 101 ? 8.306 11.707 -7.173 1.00 83.38 101 GLY A CA 1
ATOM 773 C C . GLY A 1 101 ? 7.060 12.218 -7.910 1.00 83.38 101 GLY A C 1
ATOM 774 O O . GLY A 1 101 ? 7.093 13.299 -8.500 1.00 83.38 101 GLY A O 1
ATOM 775 N N . GLU A 1 102 ? 5.957 11.468 -7.917 1.00 86.38 102 GLU A N 1
ATOM 776 C CA . GLU A 1 102 ? 4.677 11.939 -8.455 1.00 86.38 102 GLU A CA 1
ATOM 777 C C . GLU A 1 102 ? 4.075 13.103 -7.636 1.00 86.38 102 GLU A C 1
ATOM 779 O O . GLU A 1 102 ? 4.278 13.169 -6.428 1.00 86.38 102 GLU A O 1
ATOM 784 N N . PRO A 1 103 ? 3.267 13.995 -8.253 1.00 85.88 103 PRO A N 1
ATOM 785 C CA . PRO A 1 103 ? 2.697 15.170 -7.577 1.00 85.88 103 PRO A CA 1
ATOM 786 C C . PRO A 1 103 ? 1.717 14.854 -6.441 1.00 85.88 103 PRO A C 1
ATOM 788 O O . PRO A 1 103 ? 1.495 15.682 -5.552 1.00 85.88 103 PRO A O 1
ATOM 791 N N . SER A 1 104 ? 1.081 13.684 -6.501 1.00 88.25 104 SE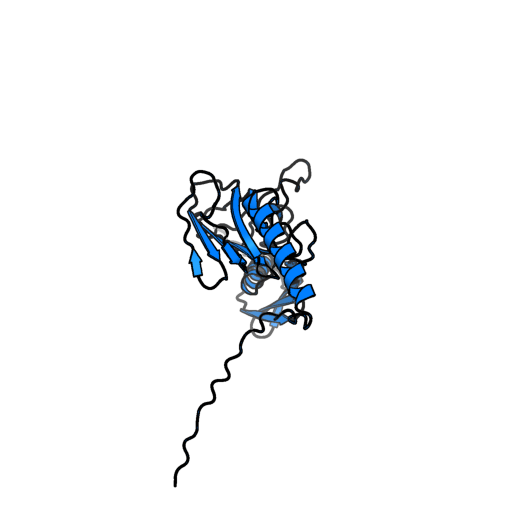R A N 1
ATOM 792 C CA . SER A 1 104 ? 0.053 13.267 -5.550 1.00 88.25 104 SER A CA 1
ATOM 793 C C . SER A 1 104 ? 0.218 11.791 -5.198 1.00 88.25 104 SER A C 1
ATOM 795 O O . SER A 1 104 ? -0.564 10.957 -5.674 1.00 88.25 104 SER A O 1
ATOM 797 N N . PRO A 1 105 ? 1.269 11.441 -4.435 1.00 90.69 105 PRO A N 1
ATOM 798 C CA . PRO A 1 105 ? 1.478 10.067 -4.021 1.00 90.69 105 PRO A CA 1
ATOM 799 C C . PRO A 1 105 ? 0.352 9.650 -3.075 1.00 90.69 105 PRO A C 1
ATOM 801 O O . PRO A 1 105 ? -0.224 10.476 -2.369 1.00 90.69 105 PRO A O 1
ATOM 804 N N . TRP A 1 106 ? 0.007 8.370 -3.058 1.00 92.31 106 TRP A N 1
ATOM 805 C CA . TRP A 1 106 ? -1.025 7.842 -2.171 1.00 92.31 106 TRP A CA 1
ATOM 806 C C . TRP A 1 106 ? -0.629 6.481 -1.614 1.00 92.31 106 TRP A C 1
ATOM 808 O O . TRP A 1 106 ? 0.093 5.723 -2.255 1.00 92.31 106 TRP A O 1
ATOM 818 N N . ALA A 1 107 ? -1.145 6.175 -0.429 1.00 93.25 107 ALA A N 1
ATOM 819 C CA . ALA A 1 107 ? -1.100 4.861 0.195 1.00 93.25 107 ALA A CA 1
ATOM 820 C C . ALA A 1 107 ? -2.535 4.413 0.482 1.00 93.25 107 ALA A C 1
ATOM 822 O O . ALA A 1 107 ? -3.362 5.215 0.914 1.00 93.25 107 ALA A O 1
ATOM 823 N N . GLN A 1 108 ? -2.853 3.151 0.228 1.00 94.25 108 GLN A N 1
ATOM 824 C CA . GLN A 1 108 ? -4.184 2.596 0.444 1.00 94.25 108 GLN A CA 1
ATOM 825 C C . GLN A 1 108 ? -4.093 1.311 1.250 1.00 94.25 108 GLN A C 1
ATOM 827 O O . GLN A 1 108 ? -3.247 0.466 0.974 1.00 94.25 108 GLN A O 1
ATOM 832 N N . VAL A 1 109 ? -4.993 1.170 2.217 1.00 95.44 109 VAL A N 1
ATOM 833 C CA . VAL A 1 109 ? -5.190 -0.030 3.025 1.00 95.44 109 VAL A CA 1
ATOM 834 C C . VAL A 1 109 ? -6.610 -0.520 2.804 1.00 95.44 109 VAL A C 1
ATOM 836 O O . VAL A 1 109 ? -7.551 0.195 3.133 1.00 95.44 109 VAL A O 1
ATOM 839 N N . ASP A 1 110 ? -6.764 -1.730 2.285 1.00 94.50 110 ASP A N 1
ATOM 840 C CA . ASP A 1 110 ? -8.048 -2.406 2.117 1.00 94.50 110 ASP A CA 1
ATOM 841 C C . ASP A 1 110 ? -8.208 -3.496 3.173 1.00 94.50 110 ASP A C 1
ATOM 843 O O . ASP A 1 110 ? -7.252 -4.200 3.504 1.00 94.50 110 ASP A O 1
ATOM 847 N N . PHE A 1 111 ? -9.422 -3.637 3.699 1.00 95.25 111 PHE A N 1
ATOM 848 C CA . PHE A 1 111 ? -9.761 -4.612 4.726 1.00 95.25 111 PHE A CA 1
ATOM 849 C C . PHE A 1 111 ? -10.645 -5.724 4.156 1.00 95.25 111 PHE A C 1
ATOM 851 O O . PHE A 1 111 ? -11.670 -5.454 3.528 1.00 95.25 111 PHE A O 1
ATOM 858 N N . ASP A 1 112 ? -10.291 -6.977 4.450 1.00 95.06 112 ASP A N 1
ATOM 859 C CA . ASP A 1 112 ? -11.051 -8.170 4.038 1.00 95.06 112 ASP A CA 1
ATOM 860 C C . ASP A 1 112 ? -12.484 -8.176 4.597 1.00 95.06 112 ASP A C 1
ATOM 862 O O . ASP A 1 112 ? -13.405 -8.746 4.007 1.00 95.06 112 ASP A O 1
ATOM 866 N N . VAL A 1 113 ? -12.678 -7.529 5.747 1.00 93.44 113 VAL A N 1
ATOM 867 C CA . VAL A 1 113 ? -13.975 -7.344 6.401 1.00 93.44 113 VAL A CA 1
ATOM 868 C C . VAL A 1 113 ? -14.175 -5.871 6.760 1.00 93.44 113 VAL A C 1
ATOM 870 O O . VAL A 1 113 ? -13.196 -5.173 7.020 1.00 93.44 113 VAL A O 1
ATOM 873 N N . PRO A 1 114 ? -15.421 -5.369 6.825 1.00 91.62 114 PRO A N 1
ATOM 874 C CA . PRO A 1 114 ? -15.670 -4.011 7.294 1.00 91.62 114 PRO A CA 1
ATOM 875 C C . PRO A 1 114 ? -15.218 -3.833 8.751 1.00 91.62 114 PRO A C 1
ATOM 877 O O . PRO A 1 114 ? -15.627 -4.599 9.620 1.00 91.62 114 PRO A O 1
ATOM 880 N N . VAL A 1 115 ? -14.426 -2.800 9.029 1.00 92.44 115 VAL A N 1
ATOM 881 C CA . VAL A 1 115 ? -13.881 -2.491 10.364 1.00 92.44 115 VAL A CA 1
ATOM 882 C C . VAL A 1 115 ? -14.467 -1.196 10.929 1.00 92.44 115 VAL A C 1
ATOM 884 O O . VAL A 1 115 ? -15.173 -0.455 10.240 1.00 92.44 115 VAL A O 1
ATOM 887 N N . VAL A 1 116 ? -14.195 -0.923 12.202 1.00 91.62 116 VAL A N 1
ATOM 888 C CA . VAL A 1 116 ? -14.483 0.364 12.845 1.00 91.62 116 VAL A CA 1
ATOM 889 C C . VAL A 1 116 ? -13.175 1.126 12.991 1.00 91.62 116 VAL A C 1
ATOM 891 O O . VAL A 1 116 ? -12.302 0.656 13.706 1.00 91.62 116 VAL A O 1
ATOM 894 N N . VAL A 1 117 ? -13.033 2.291 12.360 1.00 90.88 117 VAL A N 1
ATOM 895 C CA . VAL A 1 117 ? -11.829 3.134 12.475 1.00 90.88 117 VAL A CA 1
ATOM 896 C C . VAL A 1 117 ? -12.042 4.205 13.540 1.00 90.88 117 VAL A C 1
ATOM 898 O O . VAL A 1 117 ? -13.031 4.933 13.505 1.00 90.88 117 VAL A O 1
ATOM 901 N N . THR A 1 118 ? -11.109 4.317 14.481 1.00 90.31 118 THR A N 1
ATOM 902 C CA . THR A 1 118 ? -11.143 5.304 15.574 1.00 90.31 118 THR A CA 1
ATOM 903 C C . THR A 1 118 ? -10.089 6.390 15.432 1.00 90.31 118 THR A C 1
ATOM 905 O O . THR A 1 118 ? -10.254 7.466 15.998 1.00 90.31 118 THR A O 1
ATOM 908 N N . GLN A 1 119 ? -8.983 6.110 14.743 1.00 90.38 119 GLN A N 1
ATOM 909 C CA . GLN A 1 119 ? -7.893 7.061 14.536 1.00 90.38 119 GLN A CA 1
ATOM 910 C C . GLN A 1 119 ? -7.032 6.609 13.357 1.00 90.38 119 GLN A C 1
ATOM 912 O O . GLN A 1 119 ? -6.862 5.414 13.134 1.00 90.38 119 GLN A O 1
ATOM 917 N N . ILE A 1 120 ? -6.459 7.557 12.629 1.00 89.31 120 ILE A N 1
ATOM 918 C CA . ILE A 1 120 ? -5.434 7.316 11.619 1.00 89.31 120 ILE A CA 1
ATOM 919 C C . ILE A 1 120 ? -4.250 8.214 11.955 1.00 89.31 120 ILE A C 1
ATOM 921 O O . ILE A 1 120 ? -4.438 9.402 12.183 1.00 89.31 120 ILE A O 1
ATOM 925 N N . VAL A 1 121 ? -3.042 7.673 12.010 1.00 90.06 121 VAL A N 1
ATOM 926 C CA . VAL A 1 121 ? -1.814 8.418 12.313 1.00 90.06 121 VAL A CA 1
ATOM 927 C C . VAL A 1 121 ? -0.844 8.225 11.160 1.00 90.06 121 VAL A C 1
ATOM 929 O O . VAL A 1 121 ? -0.714 7.112 10.659 1.00 90.06 121 VAL A O 1
ATOM 932 N N . VAL A 1 122 ? -0.197 9.304 10.734 1.00 88.31 122 VAL A N 1
ATOM 933 C CA . VAL A 1 122 ? 0.792 9.328 9.660 1.00 88.31 122 VAL A CA 1
ATOM 934 C C . VAL A 1 122 ? 2.030 10.092 10.128 1.00 88.31 122 VAL A C 1
ATOM 936 O O . VAL A 1 122 ? 1.998 11.307 10.322 1.00 88.31 122 VAL A O 1
ATOM 939 N N . GLU A 1 123 ? 3.141 9.381 10.286 1.00 87.88 123 GLU A N 1
ATOM 940 C CA . GLU A 1 123 ? 4.394 9.924 10.817 1.00 87.88 123 GLU A CA 1
ATOM 941 C C . GLU A 1 123 ? 5.425 10.190 9.706 1.00 87.88 123 GLU A C 1
ATOM 943 O O . GLU A 1 123 ? 5.490 9.469 8.711 1.00 87.88 123 GLU A O 1
ATOM 948 N N . GLY A 1 124 ? 6.288 11.198 9.891 1.00 78.50 124 GLY A N 1
ATOM 949 C CA . GLY A 1 124 ? 7.549 11.325 9.141 1.00 78.50 124 GLY A CA 1
ATOM 950 C C . GLY A 1 124 ? 7.504 11.952 7.741 1.00 78.50 124 GLY A C 1
ATOM 951 O O . GLY A 1 124 ? 8.507 11.889 7.033 1.00 78.50 124 GLY A O 1
ATOM 952 N N . ALA A 1 125 ? 6.401 12.584 7.334 1.00 65.31 125 ALA A N 1
ATOM 953 C CA . ALA A 1 125 ? 6.343 13.303 6.059 1.00 65.31 125 ALA A CA 1
ATOM 954 C C . ALA A 1 125 ? 7.180 14.592 6.072 1.00 65.31 125 ALA A C 1
ATOM 956 O O . ALA A 1 125 ? 6.930 15.516 6.842 1.00 65.31 125 ALA A O 1
ATOM 957 N N . THR A 1 126 ? 8.200 14.640 5.211 1.00 60.34 126 THR A N 1
ATOM 958 C CA . THR A 1 126 ? 9.314 15.610 5.231 1.00 60.34 126 THR A CA 1
ATOM 959 C C . THR A 1 126 ? 8.979 17.050 4.797 1.00 60.34 126 THR A C 1
ATOM 961 O O . THR A 1 126 ? 9.887 17.863 4.659 1.00 60.34 126 THR A O 1
ATOM 964 N N . ALA A 1 127 ? 7.709 17.410 4.614 1.00 52.50 127 ALA A N 1
ATOM 965 C CA . ALA A 1 127 ? 7.248 18.781 4.371 1.00 52.50 127 ALA A CA 1
ATOM 966 C C . ALA A 1 127 ? 5.748 18.890 4.684 1.00 52.50 127 ALA A C 1
ATOM 968 O O 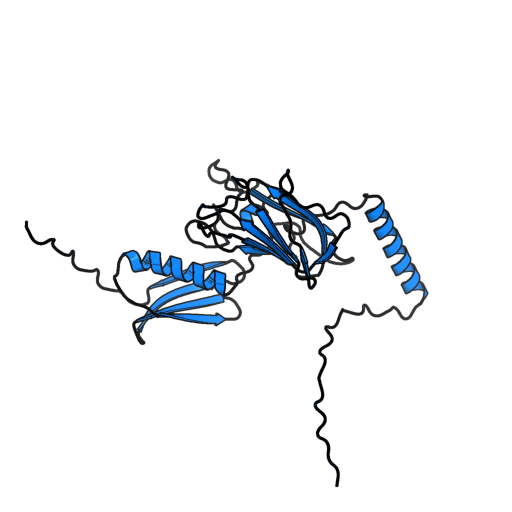. ALA A 1 127 ? 5.081 17.871 4.851 1.00 52.50 127 ALA A O 1
ATOM 969 N N . ALA A 1 128 ? 5.207 20.112 4.739 1.00 56.31 128 ALA A N 1
ATOM 970 C CA . ALA A 1 128 ? 3.768 20.352 4.825 1.00 56.31 128 ALA A CA 1
ATOM 971 C C . ALA A 1 128 ? 3.033 19.590 3.705 1.00 56.31 128 ALA A C 1
ATOM 973 O O . ALA A 1 128 ? 3.060 20.001 2.550 1.00 56.31 128 ALA A O 1
ATOM 974 N N . TYR A 1 129 ? 2.390 18.476 4.048 1.00 62.41 129 TYR A N 1
ATOM 975 C CA . TYR A 1 129 ? 1.543 17.702 3.147 1.00 62.41 129 TYR A CA 1
ATOM 976 C C . TYR A 1 129 ? 0.087 17.942 3.529 1.00 62.41 129 TYR A C 1
ATOM 978 O O . TYR A 1 129 ? -0.229 18.023 4.715 1.00 62.41 129 TYR A O 1
ATOM 986 N N . SER A 1 130 ? -0.817 18.057 2.560 1.00 61.53 130 SER A N 1
ATOM 987 C CA . SER A 1 130 ? -2.233 17.787 2.819 1.00 61.53 130 SER A CA 1
ATOM 988 C C . SER A 1 130 ? -2.495 16.315 2.522 1.00 61.53 130 SER A C 1
ATOM 990 O O . SER A 1 130 ? -1.938 15.771 1.569 1.00 61.53 130 SER A O 1
ATOM 992 N N . ALA A 1 131 ? -3.282 15.655 3.369 1.00 62.75 131 ALA A N 1
ATOM 993 C CA . ALA A 1 131 ? -3.680 14.269 3.181 1.00 62.75 131 ALA A CA 1
ATOM 994 C C . ALA A 1 131 ? -5.184 14.215 2.908 1.00 62.75 131 ALA A C 1
ATOM 996 O O . ALA A 1 131 ? -5.955 14.646 3.749 1.00 62.75 131 ALA A O 1
ATOM 997 N N . ARG A 1 132 ? -5.634 13.675 1.777 1.00 68.12 132 ARG A N 1
ATOM 998 C CA . ARG A 1 132 ? -7.058 13.390 1.539 1.00 68.12 132 ARG A CA 1
ATOM 999 C C . ARG A 1 132 ? -7.354 11.954 1.936 1.00 68.12 132 ARG A C 1
ATOM 1001 O O . ARG A 1 132 ? -6.617 11.059 1.516 1.00 68.12 132 ARG A O 1
ATOM 1008 N N . LEU A 1 133 ? -8.424 11.749 2.707 1.00 67.19 133 LEU A N 1
ATOM 1009 C CA . LEU A 1 133 ? -8.865 10.425 3.117 1.00 67.19 133 LEU A CA 1
ATOM 1010 C C . LEU A 1 133 ? -10.077 9.954 2.312 1.00 67.19 133 LEU A C 1
ATOM 1012 O O . LEU A 1 133 ? -11.128 10.584 2.285 1.00 67.19 133 LEU A O 1
ATOM 1016 N N . GLU A 1 134 ? -9.968 8.788 1.697 1.00 74.19 134 GLU A N 1
ATOM 1017 C CA . GLU A 1 134 ? -11.114 8.147 1.052 1.00 74.19 134 GLU A CA 1
ATOM 1018 C C . GLU A 1 134 ? -11.446 6.863 1.808 1.00 74.19 134 GLU A C 1
ATOM 1020 O O . GLU A 1 134 ? -10.570 6.022 2.025 1.00 74.19 134 GLU A O 1
ATOM 1025 N N . MET A 1 135 ? -12.709 6.717 2.228 1.00 74.88 135 MET A N 1
ATOM 1026 C CA . MET A 1 135 ? -13.195 5.519 2.910 1.00 74.88 135 MET A CA 1
ATOM 1027 C C . MET A 1 135 ? -14.237 4.799 2.062 1.00 74.88 135 MET A C 1
ATOM 1029 O O . MET A 1 135 ? -15.272 5.354 1.705 1.00 74.88 135 MET A O 1
ATOM 1033 N N . ALA A 1 136 ? -14.027 3.510 1.798 1.00 63.09 136 ALA A N 1
ATOM 1034 C CA . ALA A 1 136 ? -14.885 2.711 0.912 1.00 63.09 136 ALA A CA 1
ATOM 1035 C C . ALA A 1 136 ? -16.275 2.333 1.501 1.00 63.09 136 ALA A C 1
ATOM 1037 O O . ALA A 1 136 ? -16.864 1.320 1.124 1.00 63.09 136 ALA A O 1
ATOM 1038 N N . LYS A 1 137 ? -16.829 3.143 2.417 1.00 53.81 137 LYS A N 1
ATOM 1039 C CA . LYS A 1 137 ? -18.186 3.012 2.987 1.00 53.81 137 LYS A CA 1
ATOM 1040 C C . LYS A 1 137 ? -19.216 3.914 2.273 1.00 53.81 137 LYS A C 1
ATOM 1042 O O . LYS A 1 137 ? -20.214 4.313 2.863 1.00 53.81 137 LYS A O 1
ATOM 1047 N N . GLY A 1 138 ? -18.969 4.251 1.005 1.00 48.75 138 GLY A N 1
ATOM 1048 C CA . GLY A 1 138 ? -19.889 5.049 0.184 1.00 48.75 138 GLY A CA 1
ATOM 1049 C C . GLY A 1 138 ? -19.813 6.563 0.407 1.00 48.75 138 GLY A C 1
ATOM 1050 O O . GLY A 1 138 ? -20.788 7.252 0.127 1.00 48.75 138 GLY A O 1
ATOM 1051 N N . GLY A 1 139 ? -18.684 7.086 0.896 1.00 57.12 139 GLY A N 1
ATOM 1052 C CA . GLY A 1 139 ? -18.482 8.524 1.049 1.00 57.12 139 GLY A CA 1
ATOM 1053 C C . GLY A 1 139 ? -17.008 8.913 1.089 1.00 57.12 139 GLY A C 1
ATOM 1054 O O . GLY A 1 139 ? -16.142 8.130 1.471 1.00 57.12 139 GLY A O 1
ATOM 1055 N N . GLU A 1 140 ? -16.734 10.140 0.682 1.00 59.22 140 GLU A N 1
ATOM 1056 C CA . GLU A 1 140 ? -15.415 10.751 0.746 1.00 59.22 140 GLU A CA 1
ATOM 1057 C C . GLU A 1 140 ? -15.296 11.585 2.029 1.00 59.22 140 GLU A C 1
ATOM 1059 O O . GLU A 1 140 ? -16.255 12.262 2.400 1.00 59.22 140 GLU A O 1
ATOM 1064 N N . VAL A 1 141 ? -14.149 11.548 2.716 1.00 59.56 141 VAL A N 1
ATOM 1065 C CA . VAL A 1 141 ? -13.905 12.399 3.892 1.00 59.56 141 VAL A CA 1
ATOM 1066 C C . VAL A 1 141 ? -12.616 13.180 3.680 1.00 59.56 141 VAL A C 1
ATOM 1068 O O . VAL A 1 141 ? -11.516 12.690 3.909 1.00 59.56 141 VAL A O 1
ATOM 1071 N N . ILE A 1 142 ? -12.739 14.429 3.250 1.00 53.34 142 ILE A N 1
ATOM 1072 C CA . ILE A 1 142 ? -11.579 15.307 3.090 1.00 53.34 142 ILE A CA 1
ATOM 1073 C C . ILE A 1 142 ? -11.007 15.624 4.477 1.00 53.34 142 ILE A C 1
ATOM 1075 O O . ILE A 1 142 ? -11.738 16.051 5.369 1.00 53.34 142 ILE A O 1
ATOM 1079 N N . LEU A 1 143 ? -9.699 15.416 4.650 1.00 52.81 143 LEU A N 1
ATOM 1080 C CA . LEU A 1 143 ? -8.961 15.915 5.804 1.00 52.81 143 LEU A CA 1
ATOM 1081 C C . LEU A 1 143 ? -8.191 17.152 5.366 1.00 52.81 143 LEU A C 1
ATOM 1083 O O . LEU A 1 143 ? -7.368 17.102 4.454 1.00 52.81 143 LEU A O 1
ATOM 1087 N N . GLU A 1 144 ? -8.449 18.267 6.028 1.00 47.56 144 GLU A N 1
ATOM 1088 C CA . GLU A 1 144 ? -7.526 19.393 6.002 1.00 47.56 144 GLU A CA 1
ATOM 1089 C C . GLU A 1 144 ? -6.507 19.177 7.125 1.00 47.56 144 GLU A C 1
ATOM 1091 O O . GLU A 1 144 ? -6.862 18.652 8.182 1.00 47.56 144 GLU A O 1
ATOM 1096 N N . GLN A 1 145 ? -5.235 19.481 6.843 1.00 52.69 145 GLN A N 1
ATOM 1097 C CA . GLN A 1 145 ? -4.062 19.206 7.684 1.00 52.69 145 GLN A CA 1
ATOM 1098 C C . GLN A 1 145 ? -4.365 19.170 9.192 1.00 52.69 145 GLN A C 1
ATOM 1100 O O . GLN A 1 145 ? -4.575 20.225 9.795 1.00 52.69 145 GLN A O 1
ATOM 1105 N N . PRO A 1 146 ? -4.323 17.996 9.845 1.00 49.53 146 PRO A N 1
ATOM 1106 C CA . PRO A 1 146 ? -4.199 17.982 11.286 1.00 49.53 146 PRO A CA 1
ATOM 1107 C C . PRO A 1 146 ? -2.776 18.447 11.646 1.00 49.53 146 PRO A C 1
ATOM 1109 O O . PRO A 1 146 ? -1.814 17.954 11.048 1.00 49.53 146 PRO A O 1
ATOM 1112 N N . PRO A 1 147 ? -2.619 19.368 12.613 1.00 46.53 147 PRO A N 1
ATOM 1113 C CA . PRO A 1 147 ? -1.327 19.965 12.965 1.00 46.53 147 PRO A CA 1
ATOM 1114 C C . PRO A 1 147 ? -0.260 18.950 13.421 1.00 46.53 147 PRO A C 1
ATOM 1116 O O . PRO A 1 147 ? 0.926 19.248 13.319 1.00 46.53 147 PRO A O 1
ATOM 1119 N N . ASP A 1 148 ? -0.664 17.735 13.822 1.00 51.19 148 ASP A N 1
ATOM 1120 C CA . ASP A 1 148 ? 0.197 16.755 14.501 1.00 51.19 148 ASP A CA 1
ATOM 1121 C C . ASP A 1 148 ? 0.249 15.367 13.818 1.00 51.19 148 ASP A C 1
ATOM 1123 O O . ASP A 1 148 ? 0.469 14.350 14.473 1.00 51.19 148 ASP A O 1
ATOM 1127 N N . GLY A 1 149 ? 0.031 15.282 12.500 1.00 64.25 149 GLY A N 1
ATOM 1128 C CA . GLY A 1 149 ? 0.294 14.037 11.758 1.00 64.25 149 GLY A CA 1
ATOM 1129 C C . GLY A 1 149 ? -0.727 12.908 11.969 1.00 64.25 149 GLY A C 1
ATOM 1130 O O . GLY A 1 149 ? -0.361 11.738 12.033 1.00 64.25 149 GLY A O 1
ATOM 1131 N N . GLY A 1 150 ? -2.026 13.205 12.064 1.00 70.88 150 GLY A N 1
ATOM 1132 C CA . GLY A 1 150 ? -3.061 12.161 12.078 1.00 70.88 150 GLY A CA 1
ATOM 1133 C C . GLY A 1 150 ? -4.504 12.661 12.167 1.00 70.88 150 GLY A C 1
ATOM 1134 O O . GLY A 1 150 ? -4.768 13.752 12.654 1.00 70.88 150 GLY A O 1
ATOM 1135 N N . MET A 1 151 ? -5.464 11.848 11.725 1.00 75.94 151 MET A N 1
ATOM 1136 C CA . MET A 1 151 ? -6.903 12.063 11.891 1.00 75.94 151 MET A CA 1
ATOM 1137 C C . MET A 1 151 ? -7.417 11.362 13.148 1.00 75.94 151 MET A C 1
ATOM 1139 O O . MET A 1 151 ? -7.263 10.151 13.306 1.00 75.94 151 MET A O 1
ATOM 1143 N N . LYS A 1 152 ? -8.161 12.086 13.982 1.00 82.81 152 LYS A N 1
ATOM 1144 C CA . LYS A 1 152 ? -9.028 11.487 14.998 1.00 82.81 152 LYS A CA 1
ATOM 1145 C C . LYS A 1 152 ? -10.476 11.913 14.729 1.00 82.81 152 LYS A C 1
ATOM 1147 O O . LYS A 1 152 ? -10.817 13.053 15.038 1.00 82.81 152 LYS A O 1
ATOM 1152 N N . PRO A 1 153 ? -11.311 11.051 14.115 1.00 75.44 153 PRO A N 1
ATOM 1153 C CA . PRO A 1 153 ? -12.743 11.303 13.982 1.00 75.44 153 PRO A CA 1
ATOM 1154 C C . PRO A 1 153 ? -13.380 11.688 15.327 1.00 75.44 153 PRO A C 1
ATOM 1156 O O . PRO A 1 153 ? -12.990 11.152 16.365 1.00 75.44 153 PRO A O 1
ATOM 1159 N N . ALA A 1 154 ? -14.383 12.573 15.307 1.00 78.12 154 ALA A N 1
ATOM 1160 C CA . ALA A 1 154 ? -15.162 12.903 16.507 1.00 78.12 154 ALA A CA 1
ATOM 1161 C C . ALA A 1 154 ? -15.892 11.668 17.069 1.00 78.12 154 ALA A C 1
ATOM 1163 O O . ALA A 1 154 ? -16.002 11.508 18.282 1.00 78.12 154 ALA A O 1
ATOM 1164 N N . GLU A 1 155 ? -16.324 10.772 16.178 1.00 81.50 155 GLU A N 1
ATOM 1165 C CA . GLU A 1 155 ? -16.945 9.491 16.503 1.00 81.50 155 GLU A CA 1
ATOM 1166 C C . GLU A 1 155 ? -16.307 8.358 15.681 1.00 81.50 155 GLU A C 1
ATOM 1168 O O . GLU A 1 155 ? -15.934 8.582 14.524 1.00 81.50 155 GLU A O 1
ATOM 1173 N N . PRO A 1 156 ? -16.196 7.130 16.226 1.00 87.75 156 PRO A N 1
ATOM 1174 C CA . PRO A 1 156 ? -15.707 5.977 15.476 1.00 87.75 156 PRO A CA 1
ATOM 1175 C C . PRO A 1 156 ? -16.495 5.724 14.185 1.00 87.75 156 PRO A C 1
ATOM 1177 O O . PRO A 1 156 ? -17.725 5.678 14.170 1.00 87.75 156 PRO A O 1
ATOM 1180 N N . ILE A 1 157 ? -15.779 5.469 13.093 1.00 85.31 157 ILE A N 1
ATOM 1181 C CA . ILE A 1 157 ? -16.367 5.262 11.770 1.00 85.31 157 ILE A CA 1
ATOM 1182 C C . ILE A 1 157 ? -16.526 3.763 11.537 1.00 85.31 157 ILE A C 1
ATOM 1184 O O . ILE A 1 157 ? -15.573 3.064 11.202 1.00 85.31 157 ILE A O 1
ATOM 1188 N N . ALA A 1 158 ? -17.737 3.244 11.733 1.00 87.94 158 ALA A N 1
ATOM 1189 C CA . ALA A 1 158 ? -18.037 1.829 11.504 1.00 87.94 158 ALA A CA 1
ATOM 1190 C C . ALA A 1 158 ? -18.115 1.477 10.012 1.00 87.94 158 ALA A C 1
ATOM 1192 O O . ALA A 1 158 ? -18.470 2.332 9.212 1.00 87.94 158 ALA A O 1
ATOM 1193 N N . GLY A 1 159 ? -17.908 0.214 9.635 1.00 85.50 159 GLY A N 1
ATOM 1194 C CA . GLY A 1 159 ? -18.164 -0.297 8.281 1.00 85.50 159 GLY A CA 1
ATOM 1195 C C . GLY A 1 159 ? -17.135 0.106 7.217 1.00 85.50 159 GLY A C 1
ATOM 1196 O O . GLY A 1 159 ? -17.431 0.025 6.027 1.00 85.50 159 GLY A O 1
ATOM 1197 N N . VAL A 1 160 ? -15.947 0.551 7.619 1.00 89.06 160 VAL A N 1
ATOM 1198 C CA . VAL A 1 160 ? -14.876 0.960 6.703 1.00 89.06 160 VAL A CA 1
ATOM 1199 C C . VAL A 1 160 ? -14.295 -0.274 6.015 1.00 89.06 160 VAL A C 1
ATOM 1201 O O . VAL A 1 160 ? -13.896 -1.218 6.685 1.00 89.06 160 VAL A O 1
ATOM 1204 N N . LYS A 1 161 ? -14.253 -0.278 4.679 1.00 91.69 161 LYS A N 1
ATOM 1205 C CA . LYS A 1 161 ? -13.655 -1.367 3.877 1.00 91.69 161 LYS A CA 1
ATOM 1206 C C . LYS A 1 161 ? -12.267 -1.047 3.335 1.00 91.69 161 LYS A C 1
ATOM 1208 O O . LYS A 1 161 ? -11.555 -1.945 2.916 1.00 91.69 161 LYS A O 1
ATOM 1213 N N . GLY A 1 162 ? -11.898 0.223 3.333 1.00 91.62 162 GLY A N 1
ATOM 1214 C CA . GLY A 1 162 ? -10.597 0.666 2.876 1.00 91.62 162 GLY A CA 1
ATOM 1215 C C . GLY A 1 162 ? -10.374 2.117 3.252 1.00 91.62 162 GLY A C 1
ATOM 1216 O O . GLY A 1 162 ? -11.337 2.846 3.500 1.00 91.62 162 GLY A O 1
ATOM 1217 N N . VAL A 1 163 ? -9.108 2.490 3.335 1.00 90.75 163 VAL A N 1
ATOM 1218 C CA . VAL A 1 163 ? -8.600 3.792 3.746 1.00 90.75 163 VAL A CA 1
ATOM 1219 C C . VAL A 1 163 ? -7.514 4.163 2.751 1.00 90.75 163 VAL A C 1
ATOM 1221 O O . VAL A 1 163 ? -6.466 3.524 2.722 1.00 90.75 163 VAL A O 1
ATOM 1224 N N . ARG A 1 164 ? -7.744 5.191 1.938 1.00 90.81 164 ARG A N 1
ATOM 1225 C CA . ARG A 1 164 ? -6.705 5.771 1.081 1.00 90.81 164 ARG A CA 1
ATOM 1226 C C . ARG A 1 164 ? -6.275 7.114 1.634 1.00 90.81 164 ARG A C 1
ATOM 1228 O O . ARG A 1 164 ? -7.120 7.976 1.835 1.00 90.81 164 ARG A O 1
ATOM 1235 N N . VAL A 1 165 ? -4.974 7.290 1.816 1.00 88.69 165 VAL A N 1
ATOM 1236 C CA . VAL A 1 165 ? -4.324 8.546 2.182 1.00 88.69 165 VAL A CA 1
ATOM 1237 C C . VAL A 1 165 ? -3.621 9.085 0.939 1.00 88.69 165 VAL A C 1
ATOM 1239 O O . VAL A 1 165 ? -2.677 8.468 0.454 1.00 88.69 165 VAL A O 1
ATOM 1242 N N . THR A 1 166 ? -4.088 10.211 0.401 1.00 87.62 166 THR A N 1
ATOM 1243 C CA . THR A 1 166 ? -3.463 10.884 -0.754 1.00 87.62 166 THR A CA 1
ATOM 1244 C C . THR A 1 166 ? -2.743 12.132 -0.297 1.00 87.62 166 THR A C 1
ATOM 1246 O O . THR A 1 166 ? -3.366 12.991 0.308 1.00 87.62 166 THR A O 1
ATOM 1249 N N . PHE A 1 167 ? -1.470 12.263 -0.623 1.00 85.62 167 PHE A N 1
ATOM 1250 C CA . PHE A 1 167 ? -0.611 13.339 -0.160 1.00 85.62 167 PHE A CA 1
ATOM 1251 C C . PHE A 1 167 ? -0.442 14.413 -1.237 1.00 85.62 167 PHE A C 1
ATOM 1253 O O . PHE A 1 167 ? -0.307 14.094 -2.414 1.00 85.62 167 PHE A O 1
ATOM 1260 N N . ALA A 1 168 ? -0.377 15.684 -0.849 1.00 82.31 168 ALA A N 1
ATOM 1261 C CA . ALA A 1 168 ? 0.113 16.756 -1.714 1.00 82.31 168 ALA A CA 1
ATOM 1262 C C . ALA A 1 168 ? 1.604 16.993 -1.439 1.00 82.31 168 ALA A C 1
ATOM 1264 O O . ALA A 1 168 ? 1.951 17.673 -0.476 1.00 82.31 168 ALA A O 1
ATOM 1265 N N . ALA A 1 169 ? 2.480 16.409 -2.261 1.00 71.19 169 ALA A N 1
ATOM 1266 C CA . ALA A 1 169 ? 3.937 16.469 -2.073 1.00 71.19 169 ALA A CA 1
ATOM 1267 C C . ALA A 1 169 ? 4.671 17.309 -3.140 1.00 71.19 169 ALA A C 1
ATOM 1269 O O . ALA A 1 169 ? 5.879 17.522 -3.039 1.00 71.19 169 ALA A O 1
ATOM 1270 N N . GLY A 1 170 ? 3.967 17.795 -4.172 1.00 76.38 170 GLY A N 1
ATOM 1271 C CA . GLY A 1 170 ? 4.621 18.378 -5.349 1.00 76.38 170 GLY A CA 1
ATOM 1272 C C . GLY A 1 170 ? 5.487 17.339 -6.077 1.00 76.38 170 GLY A C 1
ATOM 1273 O O . GLY A 1 170 ? 5.319 16.144 -5.877 1.00 76.38 170 GLY A O 1
ATOM 1274 N N . GLN A 1 171 ? 6.423 17.764 -6.930 1.00 74.56 171 GLN A N 1
ATOM 1275 C CA . GLN A 1 171 ? 7.290 16.841 -7.693 1.00 74.56 171 GLN A CA 1
ATOM 1276 C C . GLN A 1 171 ? 8.515 16.346 -6.901 1.00 74.56 171 GLN A C 1
ATOM 1278 O O . GLN A 1 171 ? 9.619 16.259 -7.436 1.00 74.56 171 GLN A O 1
ATOM 1283 N N . GLN A 1 172 ? 8.352 16.081 -5.606 1.00 82.44 172 GLN A N 1
ATOM 1284 C CA . GLN A 1 172 ? 9.418 15.570 -4.745 1.00 82.44 172 GLN A CA 1
ATOM 1285 C C . GLN A 1 172 ? 9.041 14.204 -4.185 1.00 82.44 172 GLN A C 1
ATOM 1287 O O . GLN A 1 172 ? 7.866 13.884 -4.017 1.00 82.44 172 GLN A O 1
ATOM 1292 N N . ASN A 1 173 ? 10.053 13.401 -3.859 1.00 86.12 173 ASN A N 1
ATOM 1293 C CA . ASN A 1 173 ? 9.833 12.132 -3.183 1.00 86.12 173 ASN A CA 1
ATOM 1294 C C . ASN A 1 173 ? 9.252 12.396 -1.788 1.00 86.12 173 ASN A C 1
ATOM 1296 O O . ASN A 1 173 ? 9.924 12.946 -0.915 1.00 86.12 173 ASN A O 1
ATOM 1300 N N . LEU A 1 174 ? 8.014 11.963 -1.565 1.00 89.31 174 LEU A N 1
ATOM 1301 C CA . LEU A 1 174 ? 7.422 11.882 -0.235 1.00 89.31 174 LEU A CA 1
ATOM 1302 C C . LEU A 1 174 ? 8.025 10.699 0.523 1.00 89.31 174 LEU A C 1
ATOM 1304 O O . LEU A 1 174 ? 7.980 9.572 0.028 1.00 89.31 174 LEU A O 1
ATOM 1308 N N . ARG A 1 175 ? 8.520 10.961 1.732 1.00 91.31 175 ARG A N 1
ATOM 1309 C CA . ARG A 1 175 ? 8.895 9.949 2.722 1.00 91.31 175 ARG A CA 1
ATOM 1310 C C . ARG A 1 175 ? 7.780 9.828 3.758 1.00 91.31 175 ARG A C 1
ATOM 1312 O O . ARG A 1 175 ? 7.373 10.850 4.281 1.00 91.31 175 ARG A O 1
ATOM 1319 N N . VAL A 1 176 ? 7.309 8.630 4.083 1.00 91.75 176 VAL A N 1
ATOM 1320 C CA . VAL A 1 176 ? 6.346 8.394 5.177 1.00 91.75 176 VAL A CA 1
ATOM 1321 C C . VAL A 1 176 ? 6.918 7.315 6.076 1.00 91.75 176 VAL A C 1
ATOM 1323 O O . VAL A 1 176 ? 7.280 6.258 5.578 1.00 91.75 176 VAL A O 1
ATOM 1326 N N . HIS A 1 177 ? 7.040 7.574 7.374 1.00 92.44 177 HIS A N 1
ATOM 1327 C CA . HIS A 1 177 ? 7.652 6.628 8.309 1.00 92.44 177 HIS A CA 1
ATOM 1328 C C . HIS A 1 177 ? 6.659 5.559 8.743 1.00 92.44 177 HIS A C 1
ATOM 1330 O O . HIS A 1 177 ? 6.944 4.382 8.605 1.00 92.44 177 HIS A O 1
ATOM 1336 N N . GLU A 1 178 ? 5.473 5.957 9.196 1.00 93.88 178 GLU A N 1
ATOM 1337 C CA . GLU A 1 178 ? 4.486 5.019 9.731 1.00 93.88 178 GLU A CA 1
ATOM 1338 C C . GLU A 1 178 ? 3.072 5.472 9.364 1.00 93.88 178 GLU A C 1
ATOM 1340 O O . GLU A 1 178 ? 2.773 6.669 9.375 1.00 93.88 178 GLU A O 1
ATOM 1345 N N . ILE A 1 179 ? 2.198 4.513 9.061 1.00 93.81 179 ILE A N 1
ATOM 1346 C CA . ILE A 1 179 ? 0.760 4.705 8.885 1.00 93.81 179 ILE A CA 1
ATOM 1347 C C . ILE A 1 179 ? 0.044 3.760 9.853 1.00 93.81 179 ILE A C 1
ATOM 1349 O O . ILE A 1 179 ? -0.032 2.552 9.636 1.00 93.81 179 ILE A O 1
ATOM 1353 N N . ARG A 1 180 ? -0.548 4.308 10.916 1.00 95.12 180 ARG A N 1
ATOM 1354 C CA . ARG A 1 180 ? -1.351 3.529 11.869 1.00 95.12 180 ARG A CA 1
ATOM 1355 C C . ARG A 1 180 ? -2.828 3.768 11.626 1.00 95.12 180 ARG A C 1
ATOM 1357 O O . ARG A 1 180 ? -3.277 4.906 11.677 1.00 95.12 180 ARG A O 1
ATOM 1364 N N . ILE A 1 181 ? -3.598 2.705 11.417 1.00 94.44 181 ILE A N 1
ATOM 1365 C CA . ILE A 1 181 ? -5.063 2.782 11.337 1.00 94.44 181 ILE A CA 1
ATOM 1366 C C . ILE A 1 181 ? -5.611 2.102 12.579 1.00 94.44 181 ILE A C 1
ATOM 1368 O O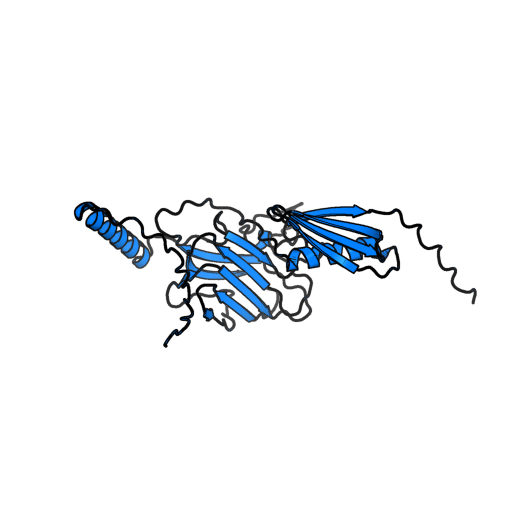 . ILE A 1 181 ? -5.717 0.884 12.630 1.00 94.44 181 ILE A O 1
ATOM 1372 N N . MET A 1 182 ? -5.926 2.878 13.603 1.00 95.62 182 MET A N 1
ATOM 1373 C CA . MET A 1 182 ? -6.419 2.355 14.870 1.00 95.62 182 MET A CA 1
ATOM 1374 C C . MET A 1 182 ? -7.920 2.101 14.794 1.00 95.62 182 MET A C 1
ATOM 1376 O O . MET A 1 182 ? -8.671 2.911 14.239 1.00 95.62 182 MET A O 1
ATOM 1380 N N . GLY A 1 183 ? -8.371 1.002 15.391 1.00 94.88 183 GLY A N 1
ATOM 1381 C CA . GLY A 1 183 ? -9.791 0.711 15.459 1.00 94.88 183 GLY A CA 1
ATOM 1382 C C . GLY A 1 183 ? -10.142 -0.657 16.024 1.00 94.88 183 GLY A C 1
ATOM 1383 O O . GLY A 1 183 ? -9.372 -1.255 16.773 1.00 94.88 183 GLY A O 1
ATOM 1384 N N . TYR A 1 184 ? -11.322 -1.149 15.654 1.00 94.69 184 TYR A N 1
ATOM 1385 C CA . TYR A 1 184 ? -11.873 -2.422 16.110 1.00 94.69 184 TYR A CA 1
ATOM 1386 C C . TYR A 1 184 ? -12.320 -3.285 14.931 1.00 94.69 184 TYR A C 1
ATOM 1388 O O . TYR A 1 184 ? -12.859 -2.789 13.937 1.00 94.69 184 TYR A O 1
ATOM 1396 N N . VAL A 1 185 ? -12.138 -4.595 15.070 1.00 93.81 185 VAL A N 1
ATOM 1397 C CA . VAL A 1 185 ? -12.683 -5.596 14.147 1.00 93.81 185 VAL A CA 1
ATOM 1398 C C . VAL A 1 185 ? -14.080 -6.042 14.604 1.00 93.81 185 VAL A C 1
ATOM 1400 O O . VAL A 1 185 ? -14.391 -5.925 15.792 1.00 93.81 185 VAL A O 1
ATOM 1403 N N . PRO A 1 186 ? -14.937 -6.559 13.704 1.00 90.50 186 PRO A N 1
ATOM 1404 C CA . PRO A 1 186 ? -16.219 -7.142 14.098 1.00 90.50 186 PRO A CA 1
ATOM 1405 C C . PRO A 1 186 ? -16.053 -8.323 15.062 1.00 90.50 186 PRO A C 1
ATOM 1407 O O . PRO A 1 186 ? -15.084 -9.082 14.962 1.00 90.50 186 PRO A O 1
ATOM 1410 N N . ASP A 1 187 ? -17.026 -8.526 15.950 1.00 87.19 187 ASP A N 1
ATOM 1411 C CA . ASP A 1 187 ? -17.000 -9.628 16.917 1.00 87.19 187 ASP A CA 1
ATOM 1412 C C . ASP A 1 187 ? -16.858 -10.989 16.229 1.00 87.19 187 ASP A C 1
ATOM 1414 O O . ASP A 1 187 ? -17.480 -11.262 15.204 1.00 87.19 187 ASP A O 1
ATOM 1418 N N . GLY A 1 188 ? -16.031 -11.857 16.812 1.00 88.25 188 GLY A N 1
ATOM 1419 C CA . GLY A 1 188 ? -15.760 -13.189 16.268 1.00 88.25 188 GLY A CA 1
ATOM 1420 C C . GLY A 1 188 ? -14.802 -13.209 15.072 1.00 88.25 188 GLY A C 1
ATOM 1421 O O . GLY A 1 188 ? -14.425 -14.295 14.634 1.00 88.25 188 GLY A O 1
ATOM 1422 N N . THR A 1 189 ? -14.355 -12.051 14.570 1.00 92.81 189 THR A N 1
ATOM 1423 C CA . THR A 1 189 ? -13.343 -11.986 13.507 1.00 92.81 189 THR A CA 1
ATOM 1424 C C . THR A 1 189 ? -11.994 -12.456 14.037 1.00 92.81 189 THR A C 1
ATOM 1426 O O . THR A 1 189 ? -11.435 -11.867 14.962 1.00 92.81 189 THR A O 1
ATOM 1429 N N . GLN A 1 190 ? -11.442 -13.501 13.426 1.00 94.25 190 GLN A N 1
ATOM 1430 C CA . GLN A 1 190 ? -10.080 -13.945 13.698 1.00 94.25 190 GLN A CA 1
ATOM 1431 C C . GLN A 1 190 ? -9.093 -13.193 12.805 1.00 94.25 190 GLN A C 1
ATOM 1433 O O . GLN A 1 190 ? -9.302 -13.070 11.600 1.00 94.25 190 GLN A O 1
ATOM 1438 N N . TYR A 1 191 ? -7.993 -12.728 13.388 1.00 95.38 191 TYR A N 1
ATOM 1439 C CA . TYR A 1 191 ? -6.888 -12.123 12.652 1.00 95.38 191 TYR A CA 1
ATOM 1440 C C . TYR A 1 191 ? -5.560 -12.402 13.354 1.00 95.38 191 TYR A C 1
ATOM 1442 O O . TYR A 1 191 ? -5.521 -12.752 14.534 1.00 95.38 191 TYR A O 1
ATOM 1450 N N . LYS A 1 192 ? -4.461 -12.244 12.618 1.00 96.31 192 LYS A N 1
ATOM 1451 C CA . LYS A 1 192 ? -3.100 -12.259 13.162 1.00 96.31 192 LYS A CA 1
ATOM 1452 C C . LYS A 1 192 ? -2.538 -10.846 13.119 1.00 96.31 192 LYS A C 1
ATOM 1454 O O . LYS A 1 192 ? -2.715 -10.167 12.112 1.00 96.31 192 LYS A O 1
ATOM 1459 N N . ALA A 1 193 ? -1.871 -10.413 14.183 1.00 95.06 193 ALA A N 1
ATOM 1460 C CA . ALA A 1 193 ? -1.070 -9.193 14.146 1.00 95.06 193 ALA A CA 1
ATOM 1461 C C . ALA A 1 193 ? 0.208 -9.435 13.323 1.00 95.06 193 ALA A C 1
ATOM 1463 O O . ALA A 1 193 ? 0.773 -10.530 13.374 1.00 95.06 193 ALA A O 1
ATOM 1464 N 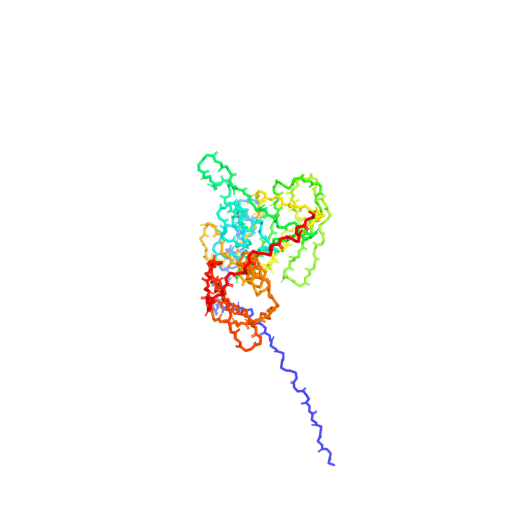N . GLY A 1 194 ? 0.649 -8.436 12.563 1.00 94.44 194 GLY A N 1
ATOM 1465 C CA . GLY A 1 194 ? 1.846 -8.519 11.725 1.00 94.44 194 GLY A CA 1
ATOM 1466 C C . GLY A 1 194 ? 1.783 -7.586 10.522 1.00 94.44 194 GLY A C 1
ATOM 1467 O O . GLY A 1 194 ? 0.905 -6.733 10.441 1.00 94.44 194 GLY A O 1
ATOM 1468 N N . LEU A 1 195 ? 2.707 -7.755 9.576 1.00 95.25 195 LEU A N 1
ATOM 1469 C CA . LEU A 1 195 ? 2.687 -6.975 8.341 1.00 95.25 195 LEU A CA 1
ATOM 1470 C C . LEU A 1 195 ? 1.412 -7.268 7.529 1.00 95.25 195 LEU A C 1
ATOM 1472 O O . LEU A 1 195 ? 0.998 -8.433 7.446 1.00 95.25 195 LEU A O 1
ATOM 1476 N N . PRO A 1 196 ? 0.803 -6.241 6.914 1.00 96.00 196 PRO A N 1
ATOM 1477 C CA . PRO A 1 196 ? -0.286 -6.449 5.974 1.00 96.00 196 PRO A CA 1
ATOM 1478 C C . PRO A 1 196 ? 0.215 -7.169 4.716 1.00 96.00 196 PRO A C 1
ATOM 1480 O O . PRO A 1 196 ? 1.415 -7.274 4.454 1.00 96.00 196 PRO A O 1
ATOM 1483 N N . ARG A 1 197 ? -0.719 -7.662 3.902 1.00 94.94 197 ARG A N 1
ATOM 1484 C CA . ARG A 1 197 ? -0.387 -8.201 2.574 1.00 94.94 197 ARG A CA 1
ATOM 1485 C C . ARG A 1 197 ? -0.180 -7.064 1.582 1.00 94.94 197 ARG A C 1
ATOM 1487 O O . ARG A 1 197 ? -0.726 -5.985 1.768 1.00 94.94 197 ARG A O 1
ATOM 1494 N N . ILE A 1 198 ? 0.531 -7.312 0.489 1.00 93.56 198 ILE A N 1
ATOM 1495 C CA . ILE A 1 198 ? 0.548 -6.372 -0.634 1.00 93.56 198 ILE A CA 1
ATOM 1496 C C . ILE A 1 198 ? -0.710 -6.585 -1.475 1.00 93.56 198 ILE A C 1
ATOM 1498 O O . ILE A 1 198 ? -1.068 -7.713 -1.808 1.00 93.56 198 ILE A O 1
ATOM 1502 N N . LEU A 1 199 ? -1.369 -5.486 -1.823 1.00 93.06 199 LEU A N 1
ATOM 1503 C CA . LEU A 1 199 ? -2.417 -5.430 -2.827 1.00 93.06 199 LEU A CA 1
ATOM 1504 C C . LEU A 1 199 ? -1.788 -4.998 -4.154 1.00 93.06 199 LEU A C 1
ATOM 1506 O O . LEU A 1 199 ? -1.549 -3.815 -4.386 1.00 93.06 199 LEU A O 1
ATOM 1510 N N . MET A 1 200 ? -1.508 -5.956 -5.036 1.00 92.38 200 MET A N 1
ATOM 1511 C CA . MET A 1 200 ? -0.997 -5.643 -6.368 1.00 92.38 200 MET A CA 1
ATOM 1512 C C . MET A 1 200 ? -2.152 -5.305 -7.318 1.00 92.38 200 MET A C 1
ATOM 1514 O O . MET A 1 200 ? -2.902 -6.184 -7.752 1.00 92.38 200 MET A O 1
ATOM 1518 N N . THR A 1 201 ? -2.294 -4.025 -7.657 1.00 89.94 201 THR A N 1
ATOM 1519 C CA . THR A 1 201 ? -3.265 -3.570 -8.665 1.00 89.94 201 THR A CA 1
ATOM 1520 C C . THR A 1 201 ? -2.676 -3.642 -10.074 1.00 89.94 201 THR A C 1
ATOM 1522 O O . THR A 1 201 ? -1.457 -3.616 -10.244 1.00 89.94 201 THR A O 1
ATOM 1525 N N . GLU A 1 202 ? -3.537 -3.673 -11.091 1.00 91.19 202 GLU A N 1
ATOM 1526 C CA . GLU A 1 202 ? -3.139 -3.579 -12.503 1.00 91.19 202 GLU A CA 1
ATOM 1527 C C . GLU A 1 202 ? -2.246 -2.357 -12.756 1.00 91.19 202 GLU A C 1
ATOM 1529 O O . GLU A 1 202 ? -1.137 -2.487 -13.266 1.00 91.19 202 GLU A O 1
ATOM 1534 N N . ARG A 1 203 ? -2.666 -1.181 -12.275 1.00 88.50 203 ARG A N 1
ATOM 1535 C CA . ARG A 1 203 ? -1.899 0.066 -12.397 1.00 88.50 203 ARG A CA 1
ATOM 1536 C C . ARG A 1 203 ? -0.505 -0.037 -11.770 1.00 88.50 203 ARG A C 1
ATOM 1538 O O . ARG A 1 203 ? 0.455 0.510 -12.312 1.00 88.50 203 ARG A O 1
ATOM 1545 N N . ASN A 1 204 ? -0.381 -0.701 -10.617 1.00 87.44 204 ASN A N 1
ATOM 1546 C CA . ASN A 1 204 ? 0.924 -0.921 -9.992 1.00 87.44 204 ASN A CA 1
ATOM 1547 C C . ASN A 1 204 ? 1.790 -1.851 -10.838 1.00 87.44 204 ASN A C 1
ATOM 1549 O O . ASN A 1 204 ? 2.965 -1.557 -11.052 1.00 87.44 204 ASN A O 1
ATOM 1553 N N . ALA A 1 205 ? 1.200 -2.930 -11.347 1.00 90.75 205 ALA A N 1
ATOM 1554 C CA . ALA A 1 205 ? 1.889 -3.891 -12.187 1.00 90.75 205 ALA A CA 1
ATOM 1555 C C . ALA A 1 205 ? 2.401 -3.255 -13.490 1.00 90.75 205 ALA A C 1
ATOM 1557 O O . ALA A 1 205 ? 3.558 -3.455 -13.852 1.00 90.75 205 ALA A O 1
ATOM 1558 N N . GLU A 1 206 ? 1.597 -2.424 -14.152 1.00 90.88 206 GLU A N 1
ATOM 1559 C CA . GLU A 1 206 ? 2.020 -1.676 -15.340 1.00 90.88 206 GLU A CA 1
ATOM 1560 C C . GLU A 1 206 ? 3.167 -0.703 -15.042 1.00 90.88 206 GLU A C 1
ATOM 1562 O O . GLU A 1 206 ? 4.139 -0.650 -15.793 1.00 90.88 206 GLU A O 1
ATOM 1567 N N . ALA A 1 207 ? 3.087 0.049 -13.937 1.00 87.19 207 ALA A N 1
ATOM 1568 C CA . ALA A 1 207 ? 4.128 1.004 -13.558 1.00 87.19 207 ALA A CA 1
ATOM 1569 C C . ALA A 1 207 ? 5.463 0.312 -13.236 1.00 87.19 207 ALA A C 1
ATOM 1571 O O . ALA A 1 207 ? 6.519 0.790 -13.651 1.00 87.19 207 ALA A O 1
ATOM 1572 N N . ILE A 1 208 ? 5.409 -0.819 -12.528 1.00 88.50 208 ILE A N 1
ATOM 1573 C CA . ILE A 1 208 ? 6.568 -1.668 -12.231 1.00 88.50 208 ILE A CA 1
ATOM 1574 C C . ILE A 1 208 ? 7.158 -2.247 -13.522 1.00 88.50 208 ILE A C 1
ATOM 1576 O O . ILE A 1 208 ? 8.369 -2.186 -13.734 1.00 88.50 208 ILE A O 1
ATOM 1580 N N . ALA A 1 209 ? 6.312 -2.786 -14.405 1.00 90.50 209 ALA A N 1
ATOM 1581 C CA . ALA A 1 209 ? 6.755 -3.365 -15.669 1.00 90.50 209 ALA A CA 1
ATOM 1582 C C . ALA A 1 209 ? 7.396 -2.316 -16.589 1.00 90.50 209 ALA A C 1
ATOM 1584 O O . ALA A 1 209 ? 8.413 -2.599 -17.223 1.00 90.50 209 ALA A O 1
ATOM 1585 N N . LEU A 1 210 ? 6.847 -1.096 -16.620 1.00 89.69 210 LEU A N 1
ATOM 1586 C CA . LEU A 1 210 ? 7.387 0.011 -17.405 1.00 89.69 210 LEU A CA 1
ATOM 1587 C C . LEU A 1 210 ? 8.781 0.408 -16.943 1.00 89.69 210 LEU A C 1
ATOM 1589 O O . LEU A 1 210 ? 9.654 0.597 -17.784 1.00 89.69 210 LEU A O 1
ATOM 1593 N N . GLU A 1 211 ? 9.010 0.507 -15.639 1.00 86.12 211 GLU A N 1
ATOM 1594 C CA . GLU A 1 211 ? 10.339 0.826 -15.129 1.00 86.12 211 GLU A CA 1
ATOM 1595 C C . GLU A 1 211 ? 11.336 -0.307 -15.395 1.00 86.12 211 GLU A C 1
ATOM 1597 O O . GLU A 1 211 ? 12.436 -0.053 -15.883 1.00 86.12 211 GLU A O 1
ATOM 1602 N N . ALA A 1 212 ? 10.950 -1.562 -15.143 1.00 88.00 212 ALA A N 1
ATOM 1603 C CA . ALA A 1 212 ? 11.796 -2.715 -15.445 1.00 88.00 212 ALA A CA 1
ATOM 1604 C C . ALA A 1 212 ? 12.199 -2.733 -16.930 1.00 88.00 212 ALA A C 1
ATOM 1606 O O . ALA A 1 212 ? 13.371 -2.926 -17.262 1.00 88.00 212 ALA A O 1
ATOM 1607 N N . TYR A 1 213 ? 11.245 -2.438 -17.816 1.00 89.00 213 TYR A N 1
ATOM 1608 C CA . TYR A 1 213 ? 11.496 -2.272 -19.240 1.00 89.00 213 TYR A CA 1
ATOM 1609 C C . TYR A 1 213 ? 12.391 -1.066 -19.550 1.00 89.00 213 TYR A C 1
ATOM 1611 O O . TYR A 1 213 ? 13.282 -1.183 -20.383 1.00 89.00 213 TYR A O 1
ATOM 1619 N N . GLN A 1 214 ? 12.193 0.095 -18.924 1.00 88.00 214 GLN A N 1
ATOM 1620 C CA . GLN A 1 214 ? 13.035 1.284 -19.131 1.00 88.00 214 GLN A CA 1
ATOM 1621 C C . GLN A 1 214 ? 14.485 1.038 -18.699 1.00 88.00 214 GLN A C 1
ATOM 1623 O O . GLN A 1 214 ? 15.410 1.432 -19.408 1.00 88.00 214 GLN A O 1
ATOM 1628 N N . ASN A 1 215 ? 14.689 0.319 -17.595 1.00 85.56 215 ASN A N 1
ATOM 1629 C CA . ASN A 1 215 ? 16.014 -0.065 -17.119 1.00 85.56 215 ASN A CA 1
ATOM 1630 C C . ASN A 1 215 ? 16.711 -0.999 -18.117 1.00 85.56 215 ASN A C 1
ATOM 1632 O O . ASN A 1 215 ? 17.843 -0.723 -18.515 1.00 85.56 215 ASN A O 1
ATOM 1636 N N . TRP A 1 216 ? 16.019 -2.038 -18.596 1.00 87.38 216 TRP A N 1
ATOM 1637 C CA . TRP A 1 216 ? 16.530 -2.932 -19.643 1.00 87.38 216 TRP A CA 1
ATOM 1638 C C . TRP A 1 216 ? 16.793 -2.188 -20.966 1.00 87.38 216 TRP A C 1
ATOM 1640 O O . TRP A 1 216 ? 17.882 -2.260 -21.543 1.00 87.38 216 TRP A O 1
ATOM 1650 N N . SER A 1 217 ? 15.813 -1.400 -21.417 1.00 86.81 217 SER A N 1
ATOM 1651 C CA . SER A 1 217 ? 15.837 -0.722 -22.715 1.00 86.81 217 SER A CA 1
ATOM 1652 C C . SER A 1 217 ? 16.750 0.498 -22.781 1.00 86.81 217 SER A C 1
ATOM 1654 O O . SER A 1 217 ? 17.054 0.967 -23.874 1.00 86.81 217 SER A O 1
ATOM 1656 N N . SER A 1 218 ? 17.262 0.987 -21.649 1.00 81.31 218 SER A N 1
ATOM 1657 C CA . SER A 1 218 ? 18.252 2.074 -21.615 1.00 81.31 218 SER A CA 1
ATOM 1658 C C . SER A 1 218 ? 19.485 1.801 -22.498 1.00 81.31 218 SER A C 1
ATOM 1660 O O . SER A 1 218 ? 20.129 2.735 -22.978 1.00 81.31 218 SER A O 1
ATOM 1662 N N . SER A 1 219 ? 19.770 0.525 -22.779 1.00 69.75 219 SER A N 1
ATOM 1663 C CA . SER A 1 219 ? 20.855 0.054 -23.645 1.00 69.75 219 SER A CA 1
ATOM 1664 C C . SER A 1 219 ? 20.487 -0.087 -25.137 1.00 69.75 219 SER A C 1
ATOM 1666 O O . SER A 1 219 ? 21.369 -0.293 -25.974 1.00 69.75 219 SER A O 1
ATOM 1668 N N . ILE A 1 220 ? 19.206 0.053 -25.504 1.00 70.38 220 ILE A N 1
ATOM 1669 C CA . ILE A 1 220 ? 18.652 -0.301 -26.822 1.00 70.38 220 ILE A CA 1
ATOM 1670 C C . ILE A 1 220 ? 17.547 0.683 -27.257 1.00 70.38 220 ILE A C 1
ATOM 1672 O O . ILE A 1 220 ? 16.473 0.799 -26.677 1.00 70.38 220 ILE A O 1
ATOM 1676 N N . TRP A 1 221 ? 17.784 1.411 -28.346 1.00 58.41 221 TRP A N 1
ATOM 1677 C CA . TRP A 1 221 ? 16.846 2.419 -28.855 1.00 58.41 221 TRP A CA 1
ATOM 1678 C C . TRP A 1 221 ? 15.716 1.795 -29.684 1.00 58.41 221 TRP A C 1
ATOM 1680 O O . TRP A 1 221 ? 15.861 1.687 -30.901 1.00 58.41 221 TRP A O 1
ATOM 1690 N N . HIS A 1 222 ? 14.576 1.431 -29.082 1.00 67.00 222 HIS A N 1
ATOM 1691 C CA . HIS A 1 222 ? 13.426 0.924 -29.847 1.00 67.00 222 HIS A CA 1
ATOM 1692 C C . HIS A 1 222 ? 12.052 1.327 -29.292 1.00 67.00 222 HIS A C 1
ATOM 1694 O O . HIS A 1 222 ? 11.824 1.366 -28.086 1.00 67.00 222 HIS A O 1
ATOM 1700 N N . PHE A 1 223 ? 11.110 1.554 -30.214 1.00 77.50 223 PHE A N 1
ATOM 1701 C CA . PHE A 1 223 ? 9.683 1.644 -29.917 1.00 77.50 223 PHE A CA 1
ATOM 1702 C C . PHE A 1 223 ? 9.126 0.243 -29.654 1.00 77.50 223 PHE A C 1
ATOM 1704 O O . PHE A 1 223 ? 9.282 -0.655 -30.488 1.00 77.50 223 PHE A O 1
ATOM 1711 N N . THR A 1 224 ? 8.456 0.067 -28.521 1.00 86.62 224 THR A N 1
ATOM 1712 C CA . THR A 1 224 ? 7.720 -1.154 -28.189 1.00 86.62 224 THR A CA 1
ATOM 1713 C C . THR A 1 224 ? 6.309 -0.817 -27.730 1.00 86.62 224 THR A C 1
ATOM 1715 O O . THR A 1 224 ? 6.001 0.321 -27.376 1.00 86.62 224 THR A O 1
ATOM 1718 N N . THR A 1 225 ? 5.438 -1.818 -27.759 1.00 90.19 225 THR A N 1
ATOM 1719 C CA . THR A 1 225 ? 4.069 -1.727 -27.255 1.00 90.19 225 THR A CA 1
ATOM 1720 C C . THR A 1 225 ? 3.890 -2.757 -26.140 1.00 90.19 225 THR A C 1
ATOM 1722 O O . THR A 1 225 ? 4.196 -3.933 -26.369 1.00 90.19 225 THR A O 1
ATOM 1725 N N . PRO A 1 226 ? 3.434 -2.356 -24.941 1.00 94.75 226 PRO A N 1
ATOM 1726 C CA . PRO A 1 226 ? 3.129 -3.299 -23.876 1.00 94.75 226 PRO A CA 1
ATOM 1727 C C . PRO A 1 226 ? 1.821 -4.041 -24.170 1.00 94.75 226 PRO A C 1
ATOM 1729 O O . PRO A 1 226 ? 0.866 -3.474 -24.699 1.00 94.75 226 PRO A O 1
ATOM 1732 N N . LYS A 1 227 ? 1.771 -5.315 -23.788 1.00 95.69 227 LYS A N 1
ATOM 1733 C CA . LYS A 1 227 ? 0.559 -6.131 -23.727 1.00 95.69 227 LYS A CA 1
ATOM 1734 C C . LYS A 1 227 ? 0.438 -6.706 -22.319 1.00 95.69 227 LYS A C 1
ATOM 1736 O O . LYS A 1 227 ? 1.290 -7.500 -21.921 1.00 95.69 227 LYS A O 1
ATOM 1741 N N . LEU A 1 228 ? -0.604 -6.305 -21.598 1.00 96.44 228 LEU A N 1
ATOM 1742 C CA . LEU A 1 228 ? -0.953 -6.833 -20.282 1.00 96.44 228 LEU A CA 1
ATOM 1743 C C . LEU A 1 228 ? -1.849 -8.069 -20.425 1.00 96.44 228 LEU A C 1
ATOM 1745 O O . LEU A 1 228 ? -2.798 -8.081 -21.210 1.00 96.44 228 LEU A O 1
ATOM 1749 N N . GLU A 1 229 ? -1.567 -9.092 -19.630 1.00 96.88 229 GLU A N 1
ATOM 1750 C CA . GLU A 1 229 ? -2.436 -10.240 -19.416 1.00 96.88 229 GLU A CA 1
ATOM 1751 C C . GLU A 1 229 ? -2.653 -10.418 -17.911 1.00 96.88 229 GLU A C 1
ATOM 1753 O O . GLU A 1 229 ? -1.706 -10.662 -17.157 1.00 96.88 229 GLU A O 1
ATOM 1758 N N . ASP A 1 230 ? -3.907 -10.289 -17.483 1.00 96.62 230 ASP A N 1
ATOM 1759 C CA . ASP A 1 230 ? -4.308 -10.529 -16.103 1.00 96.62 230 ASP A CA 1
ATOM 1760 C C . ASP A 1 230 ? -4.536 -12.033 -15.868 1.00 96.62 230 ASP A C 1
ATOM 1762 O O . ASP A 1 230 ? -5.350 -12.664 -16.547 1.00 96.62 230 ASP A O 1
ATOM 1766 N N . ARG A 1 231 ? -3.782 -12.630 -14.939 1.00 96.19 231 ARG A N 1
ATOM 1767 C CA . ARG A 1 231 ? -3.877 -14.047 -14.558 1.00 96.19 231 ARG A CA 1
ATOM 1768 C C . ARG A 1 231 ? -4.257 -14.163 -13.082 1.00 96.19 231 ARG A C 1
ATOM 1770 O O . ARG A 1 231 ? -4.077 -13.232 -12.298 1.00 96.19 231 ARG A O 1
ATOM 1777 N N . ASP A 1 232 ? -4.730 -15.334 -12.665 1.00 93.81 232 ASP A N 1
ATOM 1778 C CA . ASP A 1 232 ? -5.214 -15.547 -11.291 1.00 93.81 232 ASP A CA 1
ATOM 1779 C C . ASP A 1 232 ? -4.164 -15.202 -10.223 1.00 93.81 232 ASP A C 1
ATOM 1781 O O . ASP A 1 232 ? -4.482 -14.607 -9.196 1.00 93.81 232 ASP A O 1
ATOM 1785 N N . THR A 1 233 ? -2.895 -15.537 -10.473 1.00 94.44 233 THR A N 1
ATOM 1786 C CA . THR A 1 233 ? -1.811 -15.402 -9.486 1.00 94.44 233 THR A CA 1
ATOM 1787 C C . THR A 1 233 ? -0.825 -14.277 -9.781 1.00 94.44 233 THR A C 1
ATOM 1789 O O . THR A 1 233 ? -0.045 -13.908 -8.903 1.00 94.44 233 THR A O 1
ATOM 1792 N N . HIS A 1 234 ? -0.831 -13.721 -10.991 1.00 96.25 234 HIS A N 1
ATOM 1793 C CA . HIS A 1 234 ? 0.164 -12.745 -11.430 1.00 96.25 234 HIS A CA 1
ATOM 1794 C C . HIS A 1 234 ? -0.363 -11.858 -12.558 1.00 96.25 234 HIS A C 1
ATOM 1796 O O . HIS A 1 234 ? -1.302 -12.219 -13.262 1.00 96.25 234 HIS A O 1
ATOM 1802 N N . TYR A 1 235 ? 0.289 -10.719 -12.761 1.00 96.62 235 TYR A N 1
ATOM 1803 C CA . TYR A 1 235 ? 0.196 -9.973 -14.012 1.00 96.62 235 TYR A CA 1
ATOM 1804 C C . TYR A 1 235 ? 1.362 -10.358 -14.916 1.00 96.62 235 TYR A C 1
ATOM 1806 O O . TYR A 1 235 ? 2.496 -10.503 -14.449 1.00 96.62 235 TYR A O 1
ATOM 1814 N N . LEU A 1 236 ? 1.085 -10.507 -16.208 1.00 96.62 236 LEU A N 1
ATOM 1815 C CA . LEU A 1 236 ? 2.087 -10.762 -17.233 1.00 96.62 236 LEU A CA 1
ATOM 1816 C C . LEU A 1 236 ? 2.093 -9.595 -18.223 1.00 96.62 236 LEU A C 1
ATOM 1818 O O . LEU A 1 236 ? 1.129 -9.403 -18.959 1.00 96.62 236 LEU A O 1
ATOM 1822 N N . ILE A 1 237 ? 3.174 -8.818 -18.257 1.00 97.19 237 ILE A N 1
ATOM 1823 C CA . ILE A 1 237 ? 3.327 -7.686 -19.175 1.00 97.19 237 ILE A CA 1
ATOM 1824 C C . ILE A 1 237 ? 4.418 -8.037 -20.175 1.00 97.19 237 ILE A C 1
ATOM 1826 O O . ILE A 1 237 ? 5.571 -8.228 -19.799 1.00 97.19 237 ILE A O 1
ATOM 1830 N N . THR A 1 238 ? 4.069 -8.119 -21.457 1.00 96.12 238 THR A N 1
ATOM 1831 C CA . THR A 1 238 ? 5.026 -8.390 -22.538 1.00 96.12 238 THR A CA 1
ATOM 1832 C C . THR A 1 238 ? 5.173 -7.167 -23.433 1.00 96.12 238 THR A C 1
ATOM 1834 O O . THR A 1 238 ? 4.198 -6.707 -24.022 1.00 96.12 238 THR A O 1
ATOM 1837 N N . TYR A 1 239 ? 6.395 -6.670 -23.583 1.00 94.00 239 TYR A N 1
ATOM 1838 C CA . TYR A 1 239 ? 6.741 -5.614 -24.528 1.00 94.00 239 TYR A CA 1
ATOM 1839 C C . TYR A 1 239 ? 7.059 -6.233 -25.882 1.00 94.00 239 TYR A C 1
ATOM 1841 O O . TYR A 1 239 ? 7.826 -7.195 -25.975 1.00 94.00 239 TYR A O 1
ATOM 1849 N N . ARG A 1 240 ? 6.451 -5.694 -26.940 1.00 92.12 240 ARG A N 1
ATOM 1850 C CA . ARG A 1 240 ? 6.553 -6.233 -28.302 1.00 92.12 240 ARG A CA 1
ATOM 1851 C C . ARG A 1 240 ? 7.021 -5.171 -29.288 1.00 92.12 240 ARG A C 1
ATOM 1853 O O . ARG A 1 240 ? 6.699 -3.994 -29.137 1.00 92.12 240 ARG A O 1
ATOM 1860 N N . ARG A 1 241 ? 7.739 -5.596 -30.326 1.00 89.00 241 ARG A N 1
ATOM 1861 C CA . ARG A 1 241 ? 8.080 -4.801 -31.512 1.00 89.00 241 ARG A CA 1
ATOM 1862 C C . ARG A 1 241 ? 7.332 -5.383 -32.709 1.00 89.00 241 ARG A C 1
ATOM 1864 O O . ARG A 1 241 ? 7.746 -6.396 -33.273 1.00 89.00 241 ARG A O 1
ATOM 1871 N N . GLY A 1 242 ? 6.212 -4.763 -33.076 1.00 88.50 242 GLY A N 1
ATOM 1872 C CA . GLY A 1 242 ? 5.236 -5.427 -33.942 1.00 88.50 242 GLY A CA 1
ATOM 1873 C C . GLY A 1 242 ? 4.753 -6.712 -33.264 1.00 88.50 242 GLY A C 1
ATOM 1874 O O . GLY A 1 242 ? 4.348 -6.681 -32.104 1.00 88.50 242 GLY A O 1
ATOM 1875 N N . GLU A 1 243 ? 4.878 -7.852 -33.942 1.00 90.62 243 GLU A N 1
ATOM 1876 C CA . GLU A 1 243 ? 4.496 -9.151 -33.374 1.00 90.62 243 GLU A CA 1
ATOM 1877 C C . GLU A 1 243 ? 5.588 -9.828 -32.532 1.00 90.62 243 GLU A C 1
ATOM 1879 O O . GLU A 1 243 ? 5.293 -10.778 -31.804 1.00 90.62 243 GLU A O 1
ATOM 1884 N N . LEU A 1 244 ? 6.832 -9.346 -32.579 1.00 90.31 244 LEU A N 1
ATOM 1885 C CA . LEU A 1 244 ? 7.953 -9.969 -31.874 1.00 90.31 244 LEU A CA 1
ATOM 1886 C C . LEU A 1 244 ? 7.954 -9.557 -30.392 1.00 90.31 244 LEU A C 1
ATOM 1888 O O . LEU A 1 244 ? 8.156 -8.373 -30.111 1.00 90.31 244 LEU A O 1
ATOM 1892 N N . PRO A 1 245 ? 7.740 -10.473 -29.430 1.00 92.56 245 PRO A N 1
ATOM 1893 C CA . PRO A 1 245 ? 7.918 -10.157 -28.019 1.00 92.56 245 PRO A CA 1
ATOM 1894 C C . PRO A 1 245 ? 9.414 -10.033 -27.704 1.00 92.56 245 PRO A C 1
ATOM 1896 O O . PRO A 1 245 ? 10.202 -10.872 -28.129 1.00 92.56 245 PRO A O 1
ATOM 1899 N N . VAL A 1 246 ? 9.804 -8.975 -26.992 1.00 92.88 246 VAL A N 1
ATOM 1900 C CA . VAL A 1 246 ? 11.222 -8.665 -26.739 1.00 92.88 246 VAL A CA 1
ATOM 1901 C C . VAL A 1 246 ? 11.596 -8.687 -25.263 1.00 92.88 246 VAL A C 1
ATOM 1903 O O . VAL A 1 246 ? 12.712 -9.057 -24.918 1.00 92.88 246 VAL A O 1
ATOM 1906 N N . PHE A 1 247 ? 10.654 -8.348 -24.388 1.00 93.06 247 PHE A N 1
ATOM 1907 C CA . PHE A 1 247 ? 10.873 -8.291 -22.948 1.00 93.06 247 PHE A CA 1
ATOM 1908 C C . PHE A 1 247 ? 9.580 -8.624 -22.221 1.00 93.06 247 PHE A C 1
ATOM 1910 O O . PHE A 1 247 ? 8.492 -8.271 -22.686 1.00 93.06 247 PHE A O 1
ATOM 1917 N N . ARG A 1 248 ? 9.683 -9.298 -21.082 1.00 95.44 248 ARG A N 1
ATOM 1918 C CA . ARG A 1 248 ? 8.527 -9.729 -20.302 1.00 95.44 248 ARG A CA 1
ATOM 1919 C C . ARG A 1 248 ? 8.759 -9.503 -18.819 1.00 95.44 248 ARG A C 1
ATOM 1921 O O . ARG A 1 248 ? 9.807 -9.852 -18.289 1.00 95.44 248 ARG A O 1
ATOM 1928 N N . CYS A 1 249 ? 7.734 -8.989 -18.152 1.00 95.62 249 CYS A N 1
ATOM 1929 C CA . CYS A 1 249 ? 7.638 -8.903 -16.703 1.00 95.62 249 CYS A CA 1
ATOM 1930 C C . CYS A 1 249 ? 6.527 -9.820 -16.202 1.00 95.62 249 CYS A C 1
ATOM 1932 O O . CYS A 1 249 ? 5.404 -9.765 -16.705 1.00 95.62 249 CYS A O 1
ATOM 1934 N N . THR A 1 250 ? 6.825 -10.606 -15.173 1.00 95.75 250 THR A N 1
ATOM 1935 C CA . THR A 1 250 ? 5.833 -11.356 -14.398 1.00 95.75 250 THR A CA 1
ATOM 1936 C C . THR A 1 250 ? 5.827 -10.823 -12.973 1.00 95.75 250 THR A C 1
ATOM 1938 O O . THR A 1 250 ? 6.881 -10.773 -12.333 1.00 95.75 250 THR A O 1
ATOM 1941 N N . ILE A 1 251 ? 4.653 -10.417 -12.487 1.00 93.38 251 ILE A N 1
ATOM 1942 C CA . ILE A 1 251 ? 4.480 -9.755 -11.188 1.00 93.38 251 ILE A CA 1
ATOM 1943 C C . ILE A 1 251 ? 3.487 -10.557 -10.352 1.00 93.38 251 ILE A C 1
ATOM 1945 O O . ILE A 1 251 ? 2.304 -10.615 -10.682 1.00 93.38 251 ILE A O 1
ATOM 1949 N N . ASP A 1 252 ? 3.962 -11.182 -9.276 1.00 92.81 252 ASP A N 1
ATOM 1950 C CA . ASP A 1 252 ? 3.133 -11.992 -8.380 1.00 92.81 252 ASP A CA 1
ATOM 1951 C C . ASP A 1 252 ? 2.149 -11.102 -7.602 1.00 92.81 252 ASP A C 1
ATOM 1953 O O . ASP A 1 252 ? 2.546 -10.148 -6.931 1.00 92.81 252 ASP A O 1
ATOM 1957 N N . LYS A 1 253 ? 0.848 -11.410 -7.671 1.00 91.56 253 LYS A N 1
ATOM 1958 C CA . LYS A 1 253 ? -0.197 -10.565 -7.073 1.00 91.56 253 LYS A CA 1
ATOM 1959 C C . LYS A 1 253 ? -0.183 -10.551 -5.544 1.00 91.56 253 LYS A C 1
ATOM 1961 O O . LYS A 1 253 ? -0.681 -9.604 -4.943 1.00 91.56 253 LYS A O 1
ATOM 1966 N N . ARG A 1 254 ? 0.342 -11.609 -4.920 1.00 86.88 254 ARG A N 1
ATOM 1967 C CA . ARG A 1 254 ? 0.317 -11.812 -3.463 1.00 86.88 254 ARG A CA 1
ATOM 1968 C C . ARG A 1 254 ? 1.518 -11.170 -2.781 1.00 86.88 254 ARG A C 1
ATOM 1970 O O . ARG A 1 254 ? 1.404 -10.661 -1.671 1.00 86.88 254 ARG A O 1
ATOM 1977 N N . THR A 1 255 ? 2.676 -11.283 -3.412 1.00 84.19 255 THR A N 1
ATOM 1978 C CA . THR A 1 255 ? 3.969 -10.872 -2.862 1.00 84.19 255 THR A CA 1
ATOM 1979 C C . THR A 1 255 ? 4.471 -9.582 -3.483 1.00 84.19 255 THR A C 1
ATOM 1981 O O . THR A 1 255 ? 5.307 -8.929 -2.886 1.00 84.19 255 THR A O 1
ATOM 1984 N N . GLY A 1 256 ? 3.978 -9.207 -4.663 1.00 84.75 256 GLY A N 1
ATOM 1985 C CA . GLY A 1 256 ? 4.497 -8.083 -5.433 1.00 84.75 256 GLY A CA 1
ATOM 1986 C C . GLY A 1 256 ? 5.833 -8.357 -6.124 1.00 84.75 256 GLY A C 1
ATOM 1987 O O . GLY A 1 256 ? 6.314 -7.496 -6.860 1.00 84.75 256 GLY A O 1
ATOM 1988 N N . LYS A 1 257 ? 6.399 -9.559 -5.945 1.00 86.62 257 LYS A N 1
ATOM 1989 C CA . LYS A 1 257 ? 7.688 -9.949 -6.508 1.00 86.62 257 LYS A CA 1
ATOM 1990 C C . LYS A 1 257 ? 7.672 -9.850 -8.031 1.00 86.62 257 LYS A C 1
ATOM 1992 O O . LYS 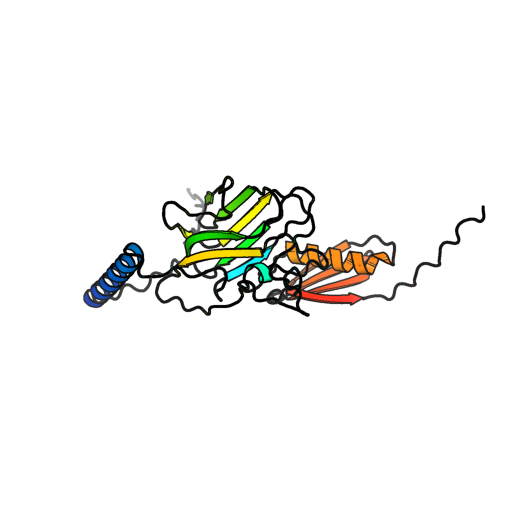A 1 257 ? 6.781 -10.386 -8.694 1.00 86.62 257 LYS A O 1
ATOM 1997 N N . VAL A 1 258 ? 8.721 -9.239 -8.571 1.00 89.31 258 VAL A N 1
ATOM 1998 C CA . VAL A 1 258 ? 8.922 -9.029 -10.007 1.00 89.31 258 VAL A CA 1
ATOM 1999 C C . VAL A 1 258 ? 9.962 -10.007 -10.536 1.00 89.31 258 VAL A C 1
ATOM 2001 O O . VAL A 1 258 ? 11.016 -10.207 -9.934 1.00 89.31 258 VAL A O 1
ATOM 2004 N N . THR A 1 259 ? 9.679 -10.606 -11.687 1.00 92.94 259 THR A N 1
ATOM 2005 C CA . THR A 1 259 ? 10.654 -11.367 -12.475 1.00 92.94 259 THR A CA 1
ATOM 2006 C C . THR A 1 259 ? 10.640 -10.860 -13.909 1.00 92.94 259 THR A C 1
ATOM 2008 O O . THR A 1 259 ? 9.578 -10.542 -14.448 1.00 92.94 259 THR A O 1
ATOM 2011 N N . THR A 1 260 ? 11.819 -10.745 -14.510 1.00 92.81 260 THR A N 1
ATOM 2012 C CA . THR A 1 260 ? 12.006 -10.216 -15.862 1.00 92.81 260 THR A CA 1
ATOM 2013 C C . THR A 1 260 ? 12.658 -11.262 -16.751 1.00 92.81 260 THR A C 1
ATOM 2015 O O . THR A 1 260 ? 13.547 -11.983 -16.304 1.00 92.81 260 THR A O 1
ATOM 2018 N N . GLU A 1 261 ? 12.238 -11.320 -18.008 1.00 93.06 261 GLU A N 1
ATOM 2019 C CA . GLU A 1 261 ? 12.760 -12.237 -19.017 1.00 93.06 261 GLU A CA 1
ATOM 2020 C C . GLU A 1 261 ? 13.054 -11.457 -20.304 1.00 93.06 261 GLU A C 1
ATOM 2022 O O . GLU A 1 261 ? 12.175 -10.785 -20.856 1.00 93.06 261 GLU A O 1
ATOM 2027 N N . GLU A 1 262 ? 14.296 -11.549 -20.778 1.00 91.44 262 GLU A N 1
ATOM 2028 C CA . GLU A 1 262 ? 14.699 -11.060 -22.095 1.00 91.44 262 GLU A CA 1
ATOM 2029 C C . GLU A 1 262 ? 14.350 -12.135 -23.124 1.00 91.44 262 GLU A C 1
ATOM 2031 O O . GLU A 1 262 ? 14.851 -13.255 -23.060 1.00 91.44 262 GLU A O 1
ATOM 2036 N N . LEU A 1 263 ? 13.440 -11.820 -24.047 1.00 89.19 263 LEU A N 1
ATOM 2037 C CA . LEU A 1 263 ? 12.896 -12.811 -24.985 1.00 89.19 263 LEU A CA 1
ATOM 2038 C C . LEU A 1 263 ? 13.654 -12.856 -26.312 1.00 89.19 263 LEU A C 1
ATOM 2040 O O . LEU A 1 263 ? 13.448 -13.766 -27.114 1.00 89.19 263 LEU A O 1
ATOM 2044 N N . VAL A 1 264 ? 14.512 -11.867 -26.552 1.00 84.94 264 VAL A N 1
ATOM 2045 C CA . VAL A 1 264 ? 15.393 -11.795 -27.714 1.00 84.94 264 VAL A CA 1
ATOM 2046 C C . VAL A 1 264 ? 16.738 -11.218 -27.290 1.00 84.94 264 VAL A C 1
ATOM 2048 O O . VAL A 1 264 ? 16.790 -10.241 -26.546 1.00 84.94 264 VAL A O 1
ATOM 2051 N N . GLU A 1 265 ? 17.824 -11.775 -27.817 1.00 71.25 265 GLU A N 1
ATOM 2052 C CA . GLU A 1 265 ? 19.133 -11.130 -27.753 1.00 71.25 265 GLU A CA 1
ATOM 2053 C C . GLU A 1 265 ? 19.175 -10.024 -28.813 1.00 71.25 265 GLU A C 1
ATOM 2055 O O . GLU A 1 265 ? 19.189 -10.288 -30.019 1.00 71.25 265 GLU A O 1
ATOM 2060 N N . LEU A 1 266 ? 19.147 -8.761 -28.385 1.00 66.25 266 LEU A N 1
ATOM 2061 C CA . LEU A 1 266 ? 19.354 -7.638 -29.295 1.00 66.25 266 LEU A CA 1
ATOM 2062 C C . LEU A 1 266 ? 20.849 -7.353 -29.403 1.00 66.25 266 LEU A C 1
ATOM 2064 O O . LEU A 1 266 ? 21.521 -7.126 -28.399 1.00 66.25 266 LEU A O 1
ATOM 2068 N N . ALA A 1 267 ? 21.370 -7.335 -30.633 1.00 59.31 267 ALA A N 1
ATOM 2069 C CA . ALA A 1 267 ? 22.751 -6.939 -30.872 1.00 59.31 267 ALA A CA 1
ATOM 2070 C C . ALA A 1 267 ? 22.974 -5.506 -30.342 1.00 59.31 267 ALA A C 1
ATOM 2072 O O . ALA A 1 267 ? 22.198 -4.607 -30.693 1.00 59.31 267 ALA A O 1
ATOM 2073 N N . PRO A 1 268 ? 24.011 -5.266 -29.518 1.00 58.81 268 PRO A N 1
ATOM 2074 C CA . PRO A 1 268 ? 24.288 -3.937 -28.996 1.00 58.81 268 PRO A CA 1
ATOM 2075 C C . PRO A 1 268 ? 24.536 -2.963 -30.149 1.00 58.81 268 PRO A C 1
ATOM 2077 O O . PRO A 1 268 ? 25.157 -3.301 -31.161 1.00 58.81 268 PRO A O 1
ATOM 2080 N N . LYS A 1 269 ? 24.043 -1.730 -30.005 1.00 54.81 269 LYS A N 1
ATOM 2081 C CA . LYS A 1 269 ? 24.266 -0.679 -31.000 1.00 54.81 269 LYS A CA 1
ATOM 2082 C C . LYS A 1 269 ? 25.774 -0.461 -31.146 1.00 54.81 269 LYS A C 1
ATOM 2084 O O . LYS A 1 269 ? 26.449 -0.184 -30.156 1.00 54.81 269 LYS A O 1
ATOM 2089 N N . ALA A 1 270 ? 26.296 -0.547 -32.372 1.00 57.53 270 ALA A N 1
ATOM 2090 C CA . ALA A 1 270 ? 27.677 -0.158 -32.636 1.00 57.53 270 ALA A CA 1
ATOM 2091 C C . ALA A 1 270 ? 27.895 1.274 -32.107 1.00 57.53 270 ALA A C 1
ATOM 2093 O O . ALA A 1 270 ? 27.037 2.136 -32.357 1.00 57.53 270 ALA A O 1
ATOM 2094 N N . PRO A 1 271 ? 28.985 1.543 -31.360 1.00 60.75 271 PRO A N 1
ATOM 2095 C CA . PRO A 1 271 ? 29.256 2.876 -30.849 1.00 60.75 271 PRO A CA 1
ATOM 2096 C C . PRO A 1 271 ? 29.213 3.840 -32.027 1.00 60.75 271 PRO A C 1
ATOM 2098 O O . PRO A 1 271 ? 29.902 3.659 -33.029 1.00 60.75 271 PRO A O 1
ATOM 2101 N N . THR A 1 272 ? 28.326 4.828 -31.942 1.00 62.31 272 THR A N 1
ATOM 2102 C CA . THR A 1 272 ? 28.227 5.846 -32.980 1.00 62.31 272 THR A CA 1
ATOM 2103 C C . THR A 1 272 ? 29.510 6.654 -32.875 1.00 62.31 272 THR A C 1
ATOM 2105 O O . THR A 1 272 ? 29.661 7.447 -31.949 1.00 62.31 272 THR A O 1
ATOM 2108 N N . THR A 1 273 ? 30.476 6.392 -33.757 1.00 63.41 273 THR A N 1
ATOM 2109 C CA . THR A 1 273 ? 31.689 7.200 -33.858 1.00 63.41 273 THR A CA 1
ATOM 2110 C C . THR A 1 273 ? 31.237 8.627 -34.107 1.00 63.41 273 THR A C 1
ATOM 2112 O O . THR A 1 273 ? 30.628 8.910 -35.142 1.00 63.41 273 THR A O 1
ATOM 2115 N N . ALA A 1 274 ? 31.462 9.504 -33.128 1.00 52.78 274 ALA A N 1
ATOM 2116 C CA . ALA A 1 274 ? 31.226 10.924 -33.311 1.00 52.78 274 ALA A CA 1
ATOM 2117 C C . ALA A 1 274 ? 31.996 11.361 -34.569 1.00 52.78 274 ALA A C 1
ATOM 2119 O O . ALA A 1 274 ? 33.146 10.939 -34.731 1.00 52.78 274 ALA A O 1
ATOM 2120 N N . PRO A 1 275 ? 31.386 12.142 -35.478 1.00 60.03 275 PRO A N 1
ATOM 2121 C CA . PRO A 1 275 ? 32.111 12.659 -36.627 1.00 60.03 275 PRO A CA 1
ATOM 2122 C C . PRO A 1 275 ? 33.351 13.394 -36.112 1.00 60.03 275 PRO A C 1
ATOM 2124 O O . PRO A 1 275 ? 33.244 14.226 -35.206 1.00 60.03 275 PRO A O 1
ATOM 2127 N N . ALA A 1 276 ? 34.522 13.025 -36.639 1.00 67.56 276 ALA A N 1
ATOM 2128 C CA . ALA A 1 276 ? 35.770 13.703 -36.325 1.00 67.56 276 ALA A CA 1
ATOM 2129 C C . ALA A 1 276 ? 35.582 15.202 -36.604 1.00 67.56 276 ALA A C 1
ATOM 2131 O O . ALA A 1 276 ? 35.129 15.569 -37.691 1.00 67.56 276 ALA A O 1
ATOM 2132 N N . ARG A 1 277 ? 35.835 16.031 -35.588 1.00 65.50 277 ARG A N 1
ATOM 2133 C CA . ARG A 1 277 ? 35.854 17.490 -35.729 1.00 65.50 277 ARG A CA 1
ATOM 2134 C C . ARG A 1 277 ? 37.129 17.935 -36.421 1.00 65.50 277 ARG A C 1
ATOM 2136 O O . ARG A 1 277 ? 38.180 17.322 -36.129 1.00 65.50 277 ARG A O 1
#

Secondary structure (DSSP, 8-state):
----------------------SSHHHHHHHHHHHHHHHHHHHTT-SPPEEGGGBTTEEEEES--TTT--TT-TTT-GGGGGSSS--EETTEE--SEE--S-SS-EEEEEEEEEEEEEEEEEE--SS---EEEEETTTEEEEPP--TTSEE--SS-EEEEEEEEEEE---SS--EE-EEEEEEEPPTT----BSPPEE---HHHHHHHHHHHHHHHHTTS----EEEEEE-SSEEEEEEEETTEEEEEEEEETTT--EEEEE-S-PPPPPP--PPP-

Radius of gyration: 24.48 Å; chains: 1; bounding box: 90×40×66 Å

Foldseek 3Di:
DDDDDDDDDPPPDDPPPPPPQPPDPVVNVVVVVVVVVVVVCVVVVVDWWDQQQQKQQKAKDKLAAADLRQLLPLQAHPLLQRAVQPRADPNDGRSKHKGHQDQKMKMKIFGNFWFKFFKKFWDDWPDDKAWWKQFPPPDTDGDGDDPHGMDGDPDIDTRTGMIMIIIRDGRGITIIRHIGGTGGDDPPDDIDGGGYWYADDPSSQVVSVVVVCCVVCVQPDDDWDWDWDDDPFWIKIFTADVPRTAKIWTAGRGNRDIDIDGRDDDDGDDPPPDPDD

Sequence (277 aa):
MKRFLACLLVYSMAAVGLAQVPADPRAKVEALEKRIKQLEEQLQGKAQPVNLGRTSLASVSASSVNGSRALDNTFYGILNCFDDGANWQNNINYTYWLSGGEPSPWAQVDFDVPVVVTQIVVEGATAAYSARLEMAKGGEVILEQPPDGGMKPAEPIAGVKGVRVTFAAGQQNLRVHEIRIMGYVPDGTQYKAGLPRILMTERNAEAIALEAYQNWSSSIWHFTTPKLEDRDTHYLITYRRGELPVFRCTIDKRTGKVTTEELVELAPKAPTTAPAR